Protein AF-A0A9P9KZ48-F1 (afdb_monomer)

Structure (mmCIF, N/CA/C/O backbone):
data_AF-A0A9P9KZ48-F1
#
_entry.id   AF-A0A9P9KZ48-F1
#
loop_
_atom_site.group_PDB
_atom_site.id
_atom_site.type_symbol
_atom_site.label_atom_id
_atom_site.label_alt_id
_atom_site.label_comp_id
_atom_site.label_asym_id
_atom_site.label_entity_id
_atom_site.label_seq_id
_atom_site.pdbx_PDB_ins_code
_atom_site.Cartn_x
_atom_site.Cartn_y
_atom_site.Cartn_z
_atom_site.occupancy
_atom_site.B_iso_or_equiv
_atom_site.auth_seq_id
_atom_site.auth_comp_id
_atom_site.auth_asym_id
_atom_site.auth_atom_id
_atom_site.pdbx_PDB_model_num
ATOM 1 N N . MET A 1 1 ? -13.460 24.453 19.038 1.00 33.91 1 MET A N 1
ATOM 2 C CA . MET A 1 1 ? -14.818 24.324 18.473 1.00 33.91 1 MET A CA 1
ATOM 3 C C . MET A 1 1 ? -14.622 23.674 17.122 1.00 33.91 1 MET A C 1
ATOM 5 O O . MET A 1 1 ? -14.050 24.308 16.250 1.00 33.91 1 MET A O 1
ATOM 9 N N . SER A 1 2 ? -14.883 22.373 17.033 1.00 34.62 2 SER A N 1
ATOM 10 C CA . SER A 1 2 ? -14.594 21.576 15.839 1.00 34.62 2 SER A CA 1
ATOM 11 C C . SER A 1 2 ? -15.875 21.445 15.033 1.00 34.62 2 SER A C 1
ATOM 13 O O . SER A 1 2 ? -16.832 20.841 15.518 1.00 34.62 2 SER A O 1
ATOM 15 N N . ASP A 1 3 ? -15.883 22.027 13.837 1.00 32.75 3 ASP A N 1
ATOM 16 C CA . ASP A 1 3 ? -16.964 21.865 12.874 1.00 32.75 3 ASP A CA 1
ATOM 17 C C . ASP A 1 3 ? -17.034 20.400 12.437 1.00 32.75 3 ASP A C 1
ATOM 19 O O . ASP A 1 3 ? -16.144 19.869 11.772 1.00 32.75 3 ASP A O 1
ATOM 23 N N . GLN A 1 4 ? -18.103 19.732 12.866 1.00 32.06 4 GLN A N 1
ATOM 24 C CA . GLN A 1 4 ? -18.510 18.442 12.337 1.00 32.06 4 GLN A CA 1
ATOM 25 C C . GLN A 1 4 ? -19.060 18.671 10.932 1.00 32.06 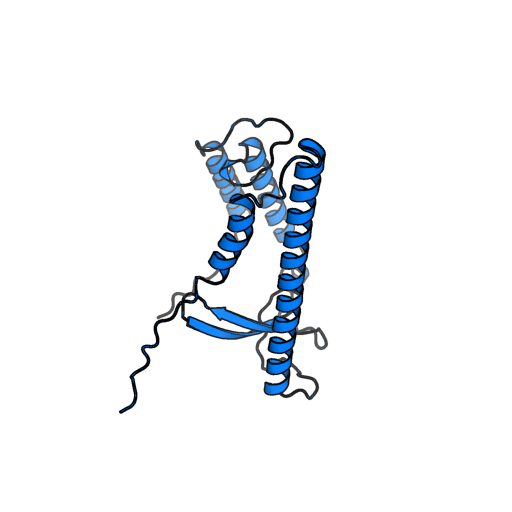4 GLN A C 1
ATOM 27 O O . GLN A 1 4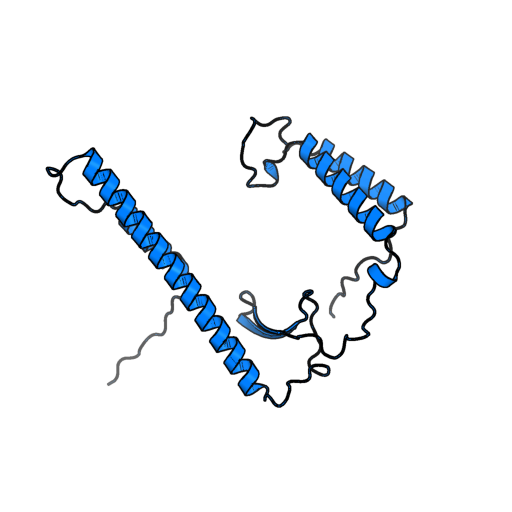 ? -20.162 19.192 10.766 1.00 32.06 4 GLN A O 1
ATOM 32 N N . THR A 1 5 ? -18.321 18.255 9.910 1.00 31.69 5 THR A N 1
ATOM 33 C CA . THR A 1 5 ? -18.901 18.027 8.588 1.00 31.69 5 THR A CA 1
ATOM 34 C C . THR A 1 5 ? -19.761 16.767 8.661 1.00 31.69 5 THR A C 1
ATOM 36 O O . THR A 1 5 ? -19.301 15.639 8.490 1.00 31.69 5 THR A O 1
ATOM 39 N N . SER A 1 6 ? -21.036 16.957 8.996 1.00 33.81 6 SER A N 1
ATOM 40 C CA . SER A 1 6 ? -22.055 15.926 8.864 1.00 33.81 6 SER A CA 1
ATOM 41 C C . SER A 1 6 ? -22.239 15.589 7.381 1.00 33.81 6 SER A C 1
ATOM 43 O O . SER A 1 6 ? -22.442 16.464 6.539 1.00 33.81 6 SER A O 1
ATOM 45 N N . PHE A 1 7 ? -22.148 14.304 7.037 1.00 31.56 7 PHE A N 1
ATOM 46 C CA . PHE A 1 7 ? -22.578 13.825 5.724 1.00 31.56 7 PHE A CA 1
ATOM 47 C C . PHE A 1 7 ? -24.095 14.054 5.590 1.00 31.56 7 PHE A C 1
ATOM 49 O O . PHE A 1 7 ? -24.827 13.766 6.542 1.00 31.56 7 PHE A O 1
ATOM 56 N N . PRO A 1 8 ? -24.595 14.568 4.450 1.00 40.91 8 PRO A N 1
ATOM 57 C CA . PRO A 1 8 ? -26.002 14.912 4.320 1.00 40.91 8 PRO A CA 1
ATOM 58 C C . PRO A 1 8 ? -26.866 13.650 4.365 1.00 40.91 8 PRO A C 1
ATOM 60 O O . PRO A 1 8 ? -26.675 12.704 3.598 1.00 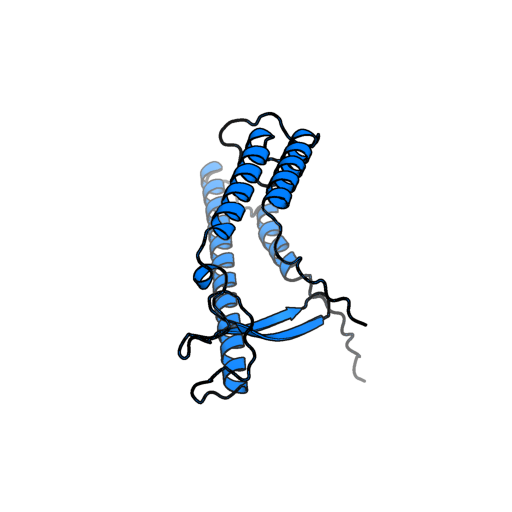40.91 8 PRO A O 1
ATOM 63 N N . ALA A 1 9 ? -27.823 13.651 5.291 1.00 46.09 9 ALA A N 1
ATOM 64 C CA . ALA A 1 9 ? -28.832 12.617 5.425 1.00 46.09 9 ALA A CA 1
ATOM 65 C C . ALA A 1 9 ? -29.654 12.493 4.128 1.00 46.09 9 ALA A C 1
ATOM 67 O O . ALA A 1 9 ? -30.170 13.485 3.622 1.00 46.09 9 ALA A O 1
ATOM 68 N N . GLY A 1 10 ? -29.749 11.260 3.618 1.00 53.41 10 GLY A N 1
ATOM 69 C CA . GLY A 1 10 ? -30.697 10.768 2.611 1.00 53.41 10 GLY A CA 1
ATOM 70 C C . GLY A 1 10 ? -31.177 11.752 1.537 1.00 53.41 10 GLY A C 1
ATOM 71 O O . GLY A 1 10 ? -32.265 12.303 1.662 1.00 53.41 10 GLY A O 1
ATOM 72 N N . MET A 1 11 ? -30.441 11.881 0.425 1.00 57.16 11 MET A N 1
ATOM 73 C CA . MET A 1 11 ? -30.966 12.528 -0.789 1.00 57.16 11 MET A CA 1
ATOM 74 C C . MET A 1 11 ? -32.248 11.834 -1.275 1.00 57.16 11 MET A C 1
ATOM 76 O O . MET A 1 11 ? -32.296 10.608 -1.445 1.00 57.16 11 MET A O 1
ATOM 80 N N . SER A 1 12 ? -33.298 12.618 -1.535 1.00 63.38 12 SER A N 1
ATOM 81 C CA . SER A 1 12 ? -34.549 12.103 -2.092 1.00 63.38 12 SER A CA 1
ATOM 82 C C . SER A 1 12 ? -34.375 11.692 -3.566 1.00 63.38 12 SER A C 1
ATOM 84 O O . SER A 1 12 ? -33.389 12.028 -4.218 1.00 63.38 12 SER A O 1
ATOM 86 N N . ALA A 1 13 ? -35.328 10.938 -4.134 1.00 58.38 13 ALA A N 1
ATOM 87 C CA . ALA A 1 13 ? -35.257 10.537 -5.552 1.00 58.38 13 ALA A CA 1
ATOM 88 C C . ALA A 1 13 ? -35.255 11.749 -6.503 1.00 58.38 13 ALA A C 1
ATOM 90 O O . ALA A 1 13 ? -34.585 11.729 -7.533 1.00 58.38 13 ALA A O 1
ATOM 91 N N . ALA A 1 14 ? -35.970 12.811 -6.121 1.00 64.31 14 ALA A N 1
ATOM 92 C CA . ALA A 1 14 ? -35.994 14.070 -6.851 1.00 64.31 14 ALA A CA 1
ATOM 93 C C . ALA A 1 14 ? -34.635 14.787 -6.791 1.00 64.31 14 ALA A C 1
ATOM 95 O O . ALA A 1 14 ? -34.228 15.400 -7.775 1.00 64.31 14 ALA A O 1
ATOM 96 N N . ASP A 1 15 ? -33.907 14.662 -5.678 1.00 70.12 15 ASP A N 1
ATOM 97 C CA . ASP A 1 15 ? -32.577 15.260 -5.526 1.00 70.12 15 ASP A CA 1
ATOM 98 C C . ASP A 1 15 ? -31.526 14.514 -6.352 1.00 70.12 15 ASP A C 1
ATOM 100 O O . ASP A 1 15 ? -30.689 15.153 -6.981 1.00 70.12 15 ASP A O 1
ATOM 104 N N . CYS A 1 16 ? -31.616 13.181 -6.454 1.00 62.03 16 CYS A N 1
ATOM 105 C CA . CYS A 1 16 ? -30.764 12.404 -7.362 1.00 62.03 16 CYS A CA 1
ATOM 106 C C . CYS A 1 16 ? -30.997 12.770 -8.835 1.00 62.03 16 CYS A C 1
ATOM 108 O O . CYS A 1 16 ? -30.034 12.883 -9.587 1.00 62.03 16 CYS A O 1
ATOM 110 N N . GLY A 1 17 ? -32.253 12.985 -9.244 1.00 69.38 17 GLY A N 1
ATOM 111 C CA . GLY A 1 17 ? -32.577 13.421 -10.607 1.00 69.38 17 GLY A CA 1
ATOM 112 C C . GLY A 1 17 ? -32.020 14.812 -10.926 1.00 69.38 17 GLY A C 1
ATOM 113 O O . GLY A 1 17 ? -31.402 15.005 -11.970 1.00 69.38 17 GLY A O 1
ATOM 114 N N . LYS A 1 18 ? -32.158 15.762 -9.993 1.00 77.38 18 LYS A N 1
ATOM 115 C CA . LYS A 1 18 ? -31.582 17.112 -10.122 1.00 77.38 18 LYS A CA 1
ATOM 116 C C . LYS A 1 18 ? -30.054 17.088 -10.149 1.00 77.38 18 LYS A C 1
ATOM 118 O O . LYS A 1 18 ? -29.448 17.803 -10.937 1.00 77.38 18 LYS A O 1
ATOM 123 N N . LEU A 1 19 ? -29.435 16.253 -9.315 1.00 73.88 19 LEU A N 1
ATOM 124 C CA . LEU A 1 19 ? -27.984 16.093 -9.264 1.00 73.88 19 LEU A CA 1
ATOM 125 C C . LEU A 1 19 ? -27.456 15.450 -10.550 1.00 73.88 19 LEU A C 1
ATOM 127 O O . LEU A 1 19 ? -26.455 15.913 -11.082 1.00 73.88 19 LEU A O 1
ATOM 131 N N . HIS A 1 20 ? -28.152 14.450 -11.096 1.00 71.44 20 HIS A N 1
ATOM 132 C CA . HIS A 1 20 ?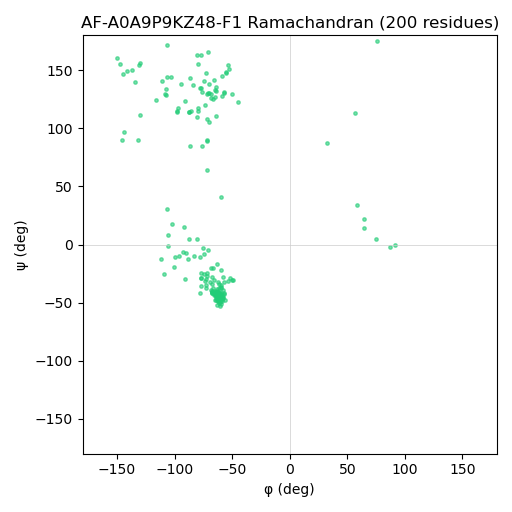 -27.829 13.880 -12.403 1.00 71.44 20 HIS A CA 1
ATOM 133 C C . HIS A 1 20 ? -27.891 14.943 -13.507 1.00 71.44 20 HIS A C 1
ATOM 135 O O . HIS A 1 20 ? -26.932 15.100 -14.258 1.00 71.44 20 HIS A O 1
ATOM 141 N N . GLN A 1 21 ? -28.969 15.730 -13.557 1.00 78.12 21 GLN A N 1
ATOM 142 C CA . GLN A 1 21 ? -29.121 16.798 -14.545 1.00 78.12 21 GLN A CA 1
ATOM 143 C C . GLN A 1 21 ? -28.007 17.850 -14.426 1.00 78.12 21 GLN A C 1
ATOM 145 O O . GLN A 1 21 ? -27.415 18.224 -15.435 1.00 78.12 21 GLN A O 1
ATOM 150 N N . LEU A 1 22 ? -27.647 18.242 -13.199 1.00 80.25 22 LEU A N 1
ATOM 151 C CA . LEU A 1 22 ? -26.550 19.173 -12.929 1.00 80.25 22 LEU A CA 1
ATOM 152 C C . LEU A 1 22 ? -25.181 18.598 -13.330 1.00 80.25 22 LEU A C 1
ATOM 154 O O . LEU A 1 22 ? -24.346 19.315 -13.879 1.00 80.25 22 LEU A O 1
ATOM 158 N N . LEU A 1 23 ? -24.932 17.309 -13.075 1.00 75.38 23 LEU A N 1
ATOM 159 C CA . LEU A 1 23 ? -23.684 16.638 -13.452 1.00 75.38 23 LEU A CA 1
ATOM 160 C C . LEU A 1 23 ? -23.541 16.507 -14.971 1.00 75.38 23 LEU A C 1
ATOM 162 O O . LEU A 1 23 ? -22.456 16.749 -15.502 1.00 75.38 23 LEU A O 1
ATOM 166 N N . VAL A 1 24 ? -24.624 16.158 -15.669 1.00 75.56 24 VAL A N 1
ATOM 167 C CA . VAL A 1 24 ? -24.656 16.093 -17.137 1.00 75.56 24 VAL A CA 1
ATOM 168 C C . VAL A 1 24 ? -24.444 17.483 -17.728 1.00 75.56 24 VAL A C 1
ATOM 170 O O . VAL A 1 24 ? -23.595 17.647 -18.598 1.00 75.56 24 VAL A O 1
ATOM 173 N N . GLU A 1 25 ? -25.130 18.503 -17.216 1.00 80.12 25 GLU A N 1
ATOM 174 C CA . GLU A 1 25 ? -24.949 19.891 -17.647 1.00 80.12 25 GLU A CA 1
ATOM 175 C C . GLU A 1 25 ? -23.513 20.381 -17.404 1.00 80.12 25 GLU A C 1
ATOM 177 O O . GLU A 1 25 ? -22.899 20.978 -18.286 1.00 80.12 25 GLU A O 1
ATOM 182 N N . THR A 1 26 ? -22.917 20.037 -16.260 1.00 79.44 26 THR A N 1
ATOM 183 C CA . THR A 1 26 ? -21.510 20.352 -15.964 1.00 79.44 26 THR A CA 1
ATOM 184 C C . THR A 1 26 ? -20.560 19.658 -16.945 1.00 79.44 26 THR A C 1
ATOM 186 O O . THR A 1 26 ? -19.613 20.276 -17.424 1.00 79.44 26 THR A O 1
ATOM 189 N N . ALA A 1 27 ? -20.816 18.395 -17.300 1.00 71.12 27 ALA A N 1
ATOM 190 C CA . ALA A 1 27 ? -20.007 17.663 -18.275 1.00 71.12 27 ALA A CA 1
ATOM 191 C C . ALA A 1 27 ? -20.170 18.200 -19.712 1.00 71.12 27 ALA A C 1
ATOM 193 O O . ALA A 1 27 ? -19.213 18.181 -20.489 1.00 71.12 27 ALA A O 1
ATOM 194 N N . MET A 1 28 ? -21.355 18.702 -20.072 1.00 76.44 28 MET A N 1
ATOM 195 C CA . MET A 1 28 ? -21.623 19.316 -21.380 1.00 76.44 28 MET A CA 1
ATOM 196 C C . MET A 1 28 ? -21.071 20.740 -21.494 1.00 76.44 28 MET A C 1
ATOM 198 O O . MET A 1 28 ? -20.674 21.149 -22.581 1.00 76.44 28 MET A O 1
ATOM 202 N N . ASN A 1 29 ? -20.971 21.465 -20.382 1.00 78.94 29 ASN A N 1
ATOM 203 C CA . ASN A 1 29 ? -20.440 22.829 -20.348 1.00 78.94 29 ASN A CA 1
ATOM 204 C C . ASN A 1 29 ? -18.930 22.893 -20.061 1.00 78.94 29 ASN A C 1
ATOM 206 O O . ASN A 1 29 ? -18.335 23.967 -20.137 1.00 78.94 29 ASN A O 1
ATOM 210 N N . ASP A 1 30 ? -18.287 21.763 -19.756 1.00 75.50 30 ASP A N 1
ATOM 211 C CA . ASP A 1 30 ? -16.839 21.701 -19.571 1.00 75.50 30 ASP A CA 1
ATOM 212 C C . ASP A 1 30 ? -16.130 21.903 -20.924 1.00 75.50 30 ASP A C 1
ATOM 214 O O . ASP A 1 30 ? -16.136 21.041 -21.813 1.00 75.50 30 ASP A O 1
ATOM 218 N N . SER A 1 31 ? -15.551 23.093 -21.094 1.00 71.00 31 SER A N 1
ATOM 219 C CA . SER A 1 31 ? -14.827 23.514 -22.296 1.00 71.00 31 SER A CA 1
ATOM 220 C C . SER A 1 31 ? -13.418 22.924 -22.384 1.00 71.00 31 SER A C 1
ATOM 222 O O . SER A 1 31 ? -12.774 23.048 -23.423 1.00 71.00 31 SER A O 1
ATOM 224 N N . ALA A 1 32 ? -12.915 22.299 -21.313 1.00 71.81 32 ALA A N 1
ATOM 225 C CA . ALA A 1 32 ? -11.588 21.683 -21.277 1.00 71.81 32 ALA A CA 1
ATOM 226 C C . ALA A 1 32 ? -11.590 20.220 -21.765 1.00 71.81 32 ALA A C 1
ATOM 228 O O . ALA A 1 32 ? -10.562 19.542 -21.701 1.00 71.81 32 ALA A O 1
ATOM 229 N N . VAL A 1 33 ? -12.735 19.718 -22.238 1.00 74.12 33 VAL A N 1
ATOM 230 C CA . VAL A 1 33 ? -12.933 18.319 -22.633 1.00 74.12 33 VAL A CA 1
ATOM 231 C C . VAL A 1 33 ? -12.707 18.132 -24.124 1.00 74.12 33 VAL A C 1
ATOM 233 O O . VAL A 1 33 ? -13.156 18.924 -24.947 1.00 74.12 33 VAL A O 1
ATOM 236 N N . LYS A 1 34 ? -12.023 17.047 -24.483 1.00 80.12 34 LYS A N 1
ATOM 237 C CA . LYS A 1 34 ? -11.786 16.678 -25.880 1.00 80.12 34 LYS A CA 1
ATOM 238 C C . LYS A 1 34 ? -13.055 16.043 -26.468 1.00 80.12 34 LYS A C 1
ATOM 240 O O . LYS A 1 34 ? -13.650 15.164 -25.850 1.00 80.12 34 LYS A O 1
ATOM 245 N N . GLU A 1 35 ? -13.457 16.443 -27.672 1.00 79.25 35 GLU A N 1
ATOM 246 C CA . GLU A 1 35 ? -14.622 15.844 -28.358 1.00 79.25 35 GLU A CA 1
ATOM 247 C C . GLU A 1 35 ? -14.333 14.429 -28.876 1.00 79.25 35 GLU A C 1
ATOM 249 O O . GLU A 1 35 ? -15.212 13.576 -28.937 1.00 79.25 35 GLU A O 1
ATOM 254 N N . SER A 1 36 ? -13.079 14.149 -29.225 1.00 80.44 36 SER A N 1
ATOM 255 C CA . SER A 1 36 ? -12.652 12.832 -29.685 1.00 80.44 36 SER A CA 1
ATOM 256 C C . SER A 1 36 ? -11.193 12.577 -29.328 1.00 80.44 36 SER A C 1
ATOM 258 O O . SER A 1 36 ? -10.424 13.503 -29.050 1.00 80.44 36 SER A O 1
ATOM 260 N N . ARG A 1 37 ? -10.815 11.298 -29.318 1.00 80.69 37 ARG A N 1
ATOM 261 C CA . ARG A 1 37 ? -9.433 10.850 -29.143 1.00 80.69 37 ARG A CA 1
ATOM 262 C C . ARG A 1 37 ? -9.114 9.724 -30.128 1.00 80.69 37 ARG A C 1
ATOM 264 O O . ARG A 1 37 ? -10.022 8.965 -30.469 1.00 80.69 37 ARG A O 1
ATOM 271 N N . PRO A 1 38 ? -7.852 9.588 -30.572 1.00 79.88 38 PRO A N 1
ATOM 272 C CA . PRO A 1 38 ? -7.437 8.448 -31.376 1.00 79.88 38 PRO A CA 1
ATOM 273 C C . PRO A 1 38 ? -7.665 7.126 -30.623 1.00 79.88 38 PRO A C 1
ATOM 275 O O . PRO A 1 38 ? -7.484 7.096 -29.394 1.00 79.88 38 PRO A O 1
ATOM 278 N N . PRO A 1 39 ? -8.024 6.040 -31.331 1.00 77.12 39 PRO A N 1
ATOM 279 C CA . PRO A 1 39 ? -8.127 4.715 -30.726 1.00 77.12 39 PRO A CA 1
ATOM 280 C C . PRO A 1 39 ? -6.808 4.329 -30.030 1.00 77.12 39 PRO A C 1
ATOM 282 O O . PRO A 1 39 ? -5.734 4.772 -30.433 1.00 77.12 39 PRO A O 1
ATOM 285 N N . ASP A 1 40 ? -6.906 3.560 -28.942 1.00 77.31 40 ASP A N 1
ATOM 286 C CA . ASP A 1 40 ? -5.782 3.045 -28.134 1.00 77.31 40 ASP A CA 1
ATOM 287 C C . ASP A 1 40 ? -4.916 4.078 -27.390 1.00 77.31 40 ASP A C 1
ATOM 289 O O . ASP A 1 40 ? -3.854 3.757 -26.851 1.00 77.31 40 ASP A O 1
ATOM 293 N N . THR A 1 41 ? -5.381 5.322 -27.269 1.00 78.69 41 THR A N 1
ATOM 294 C CA . THR A 1 41 ? -4.692 6.316 -26.432 1.00 78.69 41 THR A CA 1
ATOM 295 C C . THR A 1 41 ? -4.881 5.990 -24.945 1.00 78.69 41 THR A C 1
ATOM 297 O O . THR A 1 41 ? -6.003 5.805 -24.475 1.00 78.69 41 THR A O 1
ATOM 300 N N . ILE A 1 42 ? -3.801 5.952 -24.166 1.00 77.06 42 ILE A N 1
ATOM 301 C CA . ILE A 1 42 ? -3.873 5.687 -22.721 1.00 77.06 42 ILE A CA 1
ATOM 302 C C . ILE A 1 42 ? -4.362 6.946 -21.981 1.00 77.06 42 ILE A C 1
ATOM 304 O O . ILE A 1 42 ? -3.838 8.038 -22.195 1.00 77.06 42 ILE A O 1
ATOM 308 N N . ILE A 1 43 ? -5.357 6.792 -21.099 1.00 81.25 43 ILE A N 1
ATOM 309 C CA . ILE A 1 43 ? -5.895 7.873 -20.256 1.00 81.25 43 ILE A CA 1
ATOM 310 C C . ILE A 1 43 ? -5.061 7.946 -18.975 1.00 81.25 43 ILE A C 1
ATOM 312 O O . ILE A 1 43 ? -5.102 7.026 -18.161 1.00 81.25 43 ILE A O 1
ATOM 316 N N . PHE A 1 44 ? -4.323 9.040 -18.780 1.00 75.06 44 PHE A N 1
ATOM 317 C CA . PHE A 1 44 ? -3.516 9.247 -17.570 1.00 75.06 44 PHE A CA 1
ATOM 318 C C . PHE A 1 44 ? -4.070 10.339 -16.657 1.00 75.06 44 PHE A C 1
ATOM 320 O O . PHE A 1 44 ? -3.792 10.327 -15.458 1.00 75.06 44 PHE A O 1
ATOM 327 N N . LYS A 1 45 ? -4.827 11.299 -17.204 1.00 78.69 45 LYS A N 1
ATOM 328 C CA . LYS A 1 45 ? -5.366 12.435 -16.449 1.00 78.69 45 LYS A CA 1
ATOM 329 C C . LYS A 1 45 ? -6.862 12.623 -16.719 1.00 78.69 45 LYS A C 1
ATOM 331 O O . LYS A 1 45 ? -7.330 12.297 -17.806 1.00 78.69 45 LYS A O 1
ATOM 336 N N . PRO A 1 46 ? -7.619 13.233 -15.789 1.00 68.88 46 PRO A N 1
ATOM 337 C CA . PRO A 1 46 ? -9.046 13.513 -15.989 1.00 68.88 46 PRO A CA 1
ATOM 338 C C . PRO A 1 46 ? -9.355 14.385 -17.218 1.00 68.88 46 PRO A C 1
ATOM 340 O O . PRO A 1 46 ? -10.427 14.269 -17.804 1.00 68.88 46 PRO A O 1
ATOM 343 N N . ALA A 1 47 ? -8.413 15.242 -17.627 1.00 74.00 47 ALA A N 1
ATOM 344 C CA . ALA A 1 47 ? -8.514 16.073 -18.831 1.00 74.00 47 ALA A CA 1
ATOM 345 C C . ALA A 1 47 ? -8.323 15.288 -20.149 1.00 74.00 47 ALA A C 1
ATOM 347 O O . ALA A 1 47 ? -8.520 15.837 -21.230 1.00 74.00 47 ALA A O 1
ATOM 348 N N . ASP A 1 48 ? -7.928 14.013 -20.075 1.00 78.88 48 ASP A N 1
ATOM 349 C CA . ASP A 1 48 ? -7.787 13.136 -21.243 1.00 78.88 48 ASP A CA 1
ATOM 350 C C . ASP A 1 48 ? -9.076 12.376 -21.579 1.00 78.88 48 ASP A C 1
ATOM 352 O O . ASP A 1 48 ? -9.137 11.728 -22.624 1.00 78.88 48 ASP A O 1
ATOM 356 N N . LEU A 1 49 ? -10.097 12.468 -20.721 1.00 81.56 49 LEU A N 1
ATOM 357 C CA . LEU A 1 49 ? -11.421 11.917 -20.987 1.00 81.56 49 LEU A CA 1
ATOM 358 C C . LEU A 1 49 ? -12.119 12.726 -22.076 1.00 81.56 49 LEU A C 1
ATOM 360 O O . LEU A 1 49 ? -12.093 13.959 -22.065 1.00 81.56 49 LEU A O 1
ATOM 364 N N . THR A 1 50 ? -12.781 12.024 -22.988 1.00 87.12 50 THR A N 1
ATOM 365 C CA . THR A 1 50 ? -13.678 12.650 -23.957 1.00 87.12 50 THR A CA 1
ATOM 366 C C . THR A 1 50 ? -15.013 13.023 -23.323 1.00 87.12 50 THR A C 1
ATOM 368 O O . THR A 1 50 ? -15.382 12.515 -22.259 1.00 87.12 50 THR A O 1
ATOM 371 N N . ARG A 1 51 ? -15.774 13.897 -23.989 1.00 82.44 51 ARG A N 1
ATOM 372 C CA . ARG A 1 51 ? -17.099 14.316 -23.507 1.00 82.44 51 ARG A CA 1
ATOM 373 C C . ARG A 1 51 ? -18.044 13.128 -23.369 1.00 82.44 51 ARG A C 1
ATOM 375 O O . ARG A 1 51 ? -18.663 12.969 -22.321 1.00 82.44 51 ARG A O 1
ATOM 382 N N . ALA A 1 52 ? -18.071 12.251 -24.370 1.00 81.88 52 ALA A N 1
ATOM 383 C CA . ALA A 1 52 ? -18.864 11.026 -24.340 1.00 81.88 52 ALA A CA 1
ATOM 384 C C . ALA A 1 52 ? -18.490 10.114 -23.156 1.00 81.88 52 ALA A C 1
ATOM 386 O O . ALA A 1 52 ? -19.364 9.605 -22.461 1.00 81.88 52 ALA A O 1
ATOM 387 N N . GLU A 1 53 ? -17.196 9.958 -22.863 1.00 84.56 53 GLU A N 1
ATOM 388 C CA . GLU A 1 53 ? -16.738 9.146 -21.728 1.00 84.56 53 GLU A CA 1
ATOM 389 C C . GLU A 1 53 ? -17.113 9.763 -20.379 1.00 84.56 53 GLU A C 1
ATOM 391 O O . GLU A 1 53 ? -17.524 9.039 -19.474 1.00 84.56 53 GLU A O 1
ATOM 396 N N . LYS A 1 54 ? -17.020 11.092 -20.234 1.00 82.56 54 LYS A N 1
ATOM 397 C CA . LYS A 1 54 ? -17.480 11.773 -19.016 1.00 82.56 54 LYS A CA 1
ATOM 398 C C . LYS A 1 54 ? -18.975 11.559 -18.793 1.00 82.56 54 LYS A C 1
ATOM 400 O O . LYS A 1 54 ? -19.368 11.260 -17.671 1.00 82.56 54 LYS A O 1
ATOM 405 N N . VAL A 1 55 ? -19.787 11.659 -19.843 1.00 82.38 55 VAL A N 1
ATOM 406 C CA . VAL A 1 55 ? -21.238 11.422 -19.770 1.00 82.38 55 VAL A CA 1
ATOM 407 C C . VAL A 1 55 ? -21.533 9.981 -19.357 1.00 82.38 55 VAL A C 1
ATOM 409 O O . VAL A 1 55 ? -22.248 9.771 -18.382 1.00 82.38 55 VAL A O 1
ATOM 412 N N . HIS A 1 56 ? -20.881 8.993 -19.978 1.00 83.00 56 HIS A N 1
ATOM 413 C CA . HIS A 1 56 ? -21.032 7.589 -19.582 1.00 83.00 56 HIS A CA 1
ATOM 414 C C . HIS A 1 56 ? -20.621 7.324 -18.125 1.00 83.00 56 HIS A C 1
ATOM 416 O O . HIS A 1 56 ? -21.251 6.519 -17.440 1.00 83.00 56 HIS A O 1
ATOM 422 N N . LEU A 1 57 ? -19.578 7.993 -17.623 1.00 83.44 57 LEU A N 1
ATOM 423 C CA . LEU A 1 57 ? -19.187 7.889 -16.215 1.00 83.44 57 LEU A CA 1
ATOM 424 C C . LEU A 1 57 ? -20.246 8.486 -15.279 1.00 83.44 57 LEU A C 1
ATOM 426 O O . LEU A 1 57 ? -20.490 7.925 -14.210 1.00 83.44 57 LEU A O 1
ATOM 430 N N . MET A 1 58 ? -20.898 9.583 -15.673 1.00 81.12 58 MET A N 1
ATOM 431 C CA . MET A 1 58 ? -21.997 10.170 -14.898 1.00 81.12 58 MET A CA 1
ATOM 432 C C . MET A 1 58 ? -23.236 9.268 -14.895 1.00 81.12 58 MET A C 1
ATOM 434 O O . MET A 1 58 ? -23.863 9.096 -13.844 1.00 81.12 58 MET A O 1
ATOM 438 N N . ASP A 1 59 ? -23.550 8.624 -16.019 1.00 80.88 59 ASP A N 1
ATOM 439 C CA . ASP A 1 59 ? -24.622 7.626 -16.109 1.00 80.88 59 ASP A CA 1
ATOM 440 C C . ASP A 1 59 ? -24.331 6.422 -15.208 1.00 80.88 59 ASP A C 1
ATOM 442 O O . ASP A 1 59 ? -25.191 5.984 -14.437 1.00 80.88 59 ASP A O 1
ATOM 446 N N . LEU A 1 60 ? -23.088 5.929 -15.230 1.00 84.69 60 LEU A N 1
ATOM 447 C CA . LEU A 1 60 ? -22.642 4.833 -14.373 1.00 84.69 60 LEU A CA 1
ATOM 448 C C . LEU A 1 60 ? -22.746 5.196 -12.887 1.00 84.69 60 LEU A C 1
ATOM 450 O O . LEU A 1 60 ? -23.248 4.398 -12.095 1.00 84.69 60 LEU A O 1
ATOM 454 N N . LEU A 1 61 ? -22.314 6.401 -12.505 1.00 78.31 61 LEU A N 1
ATOM 455 C CA . LEU A 1 61 ? -22.423 6.893 -11.132 1.00 78.31 61 LEU A CA 1
ATOM 456 C C . LEU A 1 61 ? -23.889 6.986 -10.689 1.00 78.31 61 LEU A C 1
ATOM 458 O O . LEU A 1 61 ? -24.232 6.579 -9.582 1.00 78.31 61 LEU A O 1
ATOM 462 N N . THR A 1 62 ? -24.765 7.468 -11.567 1.00 77.94 62 THR A N 1
ATOM 463 C CA . THR A 1 62 ? -26.206 7.583 -11.299 1.00 77.94 62 THR A CA 1
ATOM 464 C C . THR A 1 62 ? -26.848 6.206 -11.122 1.00 77.94 62 THR A C 1
ATOM 466 O O . THR A 1 62 ? -27.600 5.984 -10.170 1.00 77.94 62 THR A O 1
ATOM 469 N N . SER A 1 63 ? -26.493 5.251 -11.986 1.00 76.88 63 SER A N 1
ATOM 470 C CA . SER A 1 63 ? -26.912 3.851 -11.882 1.00 76.88 63 SER A CA 1
ATOM 471 C C . SER A 1 63 ? -26.443 3.216 -10.569 1.00 76.88 63 SER A C 1
ATOM 473 O O . SER A 1 63 ? -27.239 2.611 -9.850 1.00 76.88 63 SER A O 1
ATOM 475 N N . PHE A 1 64 ? -25.182 3.439 -10.187 1.00 75.94 64 PHE A N 1
ATOM 476 C CA . PHE A 1 64 ? -24.635 2.965 -8.918 1.00 75.94 64 PHE A CA 1
ATOM 477 C C . PHE A 1 64 ? -25.393 3.537 -7.713 1.00 75.94 64 PHE A C 1
ATOM 479 O O . PHE A 1 64 ? -25.788 2.785 -6.824 1.00 75.94 64 PHE A O 1
ATOM 486 N N . MET A 1 65 ? -25.666 4.844 -7.695 1.00 74.06 65 MET A N 1
ATOM 487 C CA . MET A 1 65 ? -26.426 5.483 -6.613 1.00 74.06 65 MET A CA 1
ATOM 488 C C . MET A 1 65 ? -27.861 4.943 -6.521 1.00 74.06 65 MET A C 1
ATOM 490 O O . MET A 1 65 ? -28.365 4.707 -5.422 1.00 74.06 65 MET A O 1
ATOM 494 N N . SER A 1 66 ? -28.504 4.678 -7.663 1.00 72.38 66 SER A N 1
ATOM 495 C CA . SER A 1 66 ? -29.825 4.038 -7.717 1.00 72.38 66 SER A CA 1
ATOM 496 C C . SER A 1 66 ? -29.793 2.598 -7.189 1.00 72.38 66 SER A C 1
ATOM 498 O O . SER A 1 66 ? -30.644 2.213 -6.389 1.00 72.38 66 SER A O 1
ATOM 500 N N . MET A 1 67 ? -28.772 1.819 -7.557 1.00 76.88 67 MET A N 1
ATOM 501 C CA . MET A 1 67 ? -28.564 0.450 -7.075 1.00 76.88 67 MET A CA 1
ATOM 502 C C . MET A 1 67 ? -28.343 0.413 -5.558 1.00 76.88 67 MET A C 1
ATOM 504 O O . MET A 1 67 ? -28.987 -0.367 -4.853 1.00 76.88 67 MET A O 1
ATOM 508 N N . VAL A 1 68 ? -27.492 1.300 -5.032 1.00 67.00 68 VAL A N 1
ATOM 509 C CA . VAL A 1 68 ? -27.302 1.468 -3.583 1.00 67.00 68 VAL A CA 1
ATOM 510 C C . VAL A 1 68 ? -28.640 1.812 -2.926 1.00 67.00 68 VAL A C 1
ATOM 512 O O . VAL A 1 68 ? -28.964 1.237 -1.893 1.00 67.00 68 VAL A O 1
ATOM 515 N N . LYS A 1 69 ? -29.482 2.635 -3.568 1.00 65.44 69 LYS A N 1
ATOM 516 C CA . LYS A 1 69 ? -30.848 2.968 -3.126 1.00 65.44 69 LYS A CA 1
ATOM 517 C C . LYS A 1 69 ? -31.906 1.869 -3.342 1.00 65.44 69 LYS A C 1
ATOM 519 O O . LYS A 1 69 ? -33.020 2.011 -2.836 1.00 65.44 69 LYS A O 1
ATOM 524 N N . GLN A 1 70 ? -31.564 0.733 -3.950 1.00 61.69 70 GLN A N 1
ATOM 525 C CA . GLN A 1 70 ? -32.437 -0.453 -4.015 1.00 61.69 70 GLN A CA 1
ATOM 526 C C . GLN A 1 70 ? -31.940 -1.659 -3.199 1.00 61.69 70 GLN A C 1
ATOM 528 O O . GLN A 1 70 ? -32.715 -2.568 -2.924 1.00 61.69 70 GLN A O 1
ATOM 533 N N . MET A 1 71 ? -30.689 -1.653 -2.727 1.00 51.12 71 MET A N 1
ATOM 534 C CA . MET A 1 71 ? -30.182 -2.672 -1.796 1.00 51.12 71 MET A CA 1
ATOM 535 C C . MET A 1 71 ? -31.019 -2.760 -0.496 1.00 51.12 71 MET A C 1
ATOM 537 O O . MET A 1 71 ? -31.251 -1.722 0.116 1.00 51.12 71 MET A O 1
ATOM 541 N N . PRO A 1 72 ? -31.464 -3.933 -0.019 1.00 57.91 72 PRO A N 1
ATOM 542 C CA . PRO A 1 72 ? -32.148 -4.041 1.279 1.00 57.91 72 PRO A CA 1
ATOM 543 C C . PRO A 1 72 ? -31.310 -3.404 2.405 1.00 57.91 72 PRO A C 1
ATOM 545 O O . PRO A 1 72 ? -30.084 -3.345 2.291 1.00 57.91 72 PRO A O 1
ATOM 548 N N . ASP A 1 73 ? -31.950 -2.889 3.461 1.00 48.62 73 ASP A N 1
ATOM 549 C CA . ASP A 1 73 ? -31.267 -2.143 4.536 1.00 48.62 73 ASP A CA 1
ATOM 550 C C . ASP A 1 73 ? -30.099 -2.930 5.154 1.00 48.62 73 ASP A C 1
ATOM 552 O O . ASP A 1 73 ? -29.061 -2.343 5.445 1.00 48.62 73 ASP A O 1
ATOM 556 N N . ASP A 1 74 ? -30.192 -4.261 5.195 1.00 46.06 74 ASP A N 1
ATOM 557 C CA . ASP A 1 74 ? -29.134 -5.187 5.637 1.00 46.06 74 ASP A CA 1
ATOM 558 C C . ASP A 1 74 ? -27.833 -5.097 4.811 1.00 46.06 74 ASP A C 1
ATOM 560 O O . ASP A 1 74 ? -26.755 -5.498 5.253 1.00 46.06 74 ASP A O 1
ATOM 564 N N . ALA A 1 75 ? -27.925 -4.587 3.582 1.00 48.88 75 ALA A N 1
ATOM 565 C CA . ALA A 1 75 ? -26.803 -4.392 2.675 1.00 48.88 75 ALA A CA 1
ATOM 566 C C . ALA A 1 75 ? -26.303 -2.933 2.638 1.00 48.88 75 ALA A C 1
ATOM 568 O O . ALA A 1 75 ? -25.160 -2.695 2.238 1.00 48.88 75 ALA A O 1
ATOM 569 N N . ARG A 1 76 ? -27.120 -1.962 3.082 1.00 49.81 76 ARG A N 1
ATOM 570 C CA . ARG A 1 76 ? -26.738 -0.541 3.243 1.00 49.81 76 ARG A CA 1
ATOM 571 C C . ARG A 1 76 ? -26.197 -0.212 4.624 1.00 49.81 76 ARG A C 1
ATOM 573 O O . ARG A 1 76 ? -25.354 0.670 4.763 1.00 49.81 76 ARG A O 1
ATOM 580 N N . MET A 1 77 ? -26.656 -0.934 5.628 1.00 45.66 77 MET A N 1
ATOM 581 C CA . MET A 1 77 ? -26.169 -0.897 6.985 1.00 45.66 77 MET A CA 1
ATOM 582 C C . MET A 1 77 ? -25.926 -2.334 7.398 1.00 45.66 77 MET A C 1
ATOM 584 O O . MET A 1 77 ? -26.861 -3.092 7.603 1.00 45.66 77 MET A O 1
ATOM 588 N N . LEU A 1 78 ? -24.663 -2.704 7.585 1.00 43.00 78 LEU A N 1
ATOM 589 C CA . LEU A 1 78 ? -24.402 -3.612 8.687 1.00 43.00 78 LEU A CA 1
ATOM 590 C C . LEU A 1 78 ? -24.371 -2.706 9.917 1.00 43.00 78 LEU A C 1
ATOM 592 O O . LEU A 1 78 ? -23.449 -1.890 10.033 1.00 43.00 78 LEU A O 1
ATOM 596 N N . PRO A 1 79 ? -25.369 -2.783 10.816 1.00 43.53 79 PRO A N 1
ATOM 597 C CA . PRO A 1 79 ? -25.231 -2.196 12.131 1.00 43.53 79 PRO A CA 1
ATOM 598 C C . PRO A 1 79 ? -23.946 -2.741 12.752 1.00 43.53 79 PRO A C 1
ATOM 600 O O . PRO A 1 79 ? -23.503 -3.846 12.437 1.00 43.53 79 PRO A O 1
ATOM 603 N N . SER A 1 80 ? -23.378 -1.979 13.677 1.00 49.44 80 SER A N 1
ATOM 604 C CA . SER A 1 80 ? -22.272 -2.353 14.560 1.00 49.44 80 SER A CA 1
ATOM 605 C C . SER A 1 80 ? -22.584 -3.574 15.466 1.00 49.44 80 SER A C 1
ATOM 607 O O . SER A 1 80 ? -22.204 -3.608 16.634 1.00 49.44 80 SER A O 1
ATOM 609 N N . ALA A 1 81 ? -23.252 -4.612 14.968 1.00 47.44 81 ALA A N 1
ATOM 610 C CA . ALA A 1 81 ? -23.134 -5.964 15.476 1.00 47.44 81 ALA A CA 1
ATOM 611 C C . ALA A 1 81 ? -21.801 -6.512 14.957 1.00 47.44 81 ALA A C 1
ATOM 613 O O . ALA A 1 81 ? -21.701 -7.121 13.893 1.00 47.44 81 ALA A O 1
ATOM 614 N N . ARG A 1 82 ? -20.741 -6.195 15.705 1.00 53.69 82 ARG A N 1
ATOM 615 C CA . ARG A 1 82 ? -19.401 -6.735 15.494 1.00 53.69 82 ARG A CA 1
ATOM 616 C C . ARG A 1 82 ? -19.496 -8.229 15.273 1.00 53.69 82 ARG A C 1
ATOM 618 O O . ARG A 1 82 ? -19.997 -8.956 16.128 1.00 53.69 82 ARG A O 1
ATOM 625 N N . VAL A 1 83 ? -18.981 -8.676 14.142 1.00 59.81 83 VAL A N 1
ATOM 626 C CA . VAL A 1 83 ? -18.866 -10.094 13.857 1.00 59.81 83 VAL A CA 1
ATOM 627 C C . VAL A 1 83 ? -17.746 -10.625 14.753 1.00 59.81 83 VAL A C 1
ATOM 629 O O . VAL A 1 83 ? -16.564 -10.557 14.413 1.00 59.81 83 VAL A O 1
ATOM 632 N N . ALA A 1 84 ? -18.112 -11.056 15.961 1.00 60.84 84 ALA A N 1
ATOM 633 C CA . ALA A 1 84 ? -17.195 -11.688 16.895 1.00 60.84 84 ALA A CA 1
ATOM 634 C C . ALA A 1 84 ? -16.439 -12.813 16.168 1.00 60.84 84 ALA A C 1
ATOM 636 O O . ALA A 1 84 ? -17.045 -13.633 15.480 1.00 60.84 84 ALA A O 1
ATOM 637 N N . GLY A 1 85 ? -15.109 -12.813 16.276 1.00 69.25 85 GLY A N 1
ATOM 638 C CA . GLY A 1 85 ? -14.249 -13.787 15.599 1.00 69.25 85 GLY A CA 1
ATOM 639 C C . GLY A 1 85 ? -13.743 -13.386 14.208 1.00 69.25 85 GLY A C 1
ATOM 640 O O . GLY A 1 85 ? -12.977 -14.151 13.626 1.00 69.25 85 GLY A O 1
ATOM 641 N N . GLN A 1 86 ? -14.098 -12.212 13.670 1.00 78.12 86 GLN A N 1
ATOM 642 C CA . GLN A 1 86 ? -13.452 -11.718 12.445 1.00 78.12 86 GLN A CA 1
ATOM 643 C C . GLN A 1 86 ? -12.018 -11.233 12.701 1.00 78.12 86 GLN A C 1
ATOM 645 O O . GLN A 1 86 ? -11.722 -10.715 13.783 1.00 78.12 86 GLN A O 1
ATOM 650 N N . PRO A 1 87 ? -11.117 -11.379 11.711 1.00 78.31 87 PRO A N 1
ATOM 651 C CA . PRO A 1 87 ? -9.751 -10.904 11.828 1.00 78.31 87 PRO A CA 1
ATOM 652 C C . PRO A 1 87 ? -9.717 -9.376 11.856 1.00 78.31 87 PRO A C 1
ATOM 654 O O . PRO A 1 87 ? -10.259 -8.706 10.980 1.00 78.31 87 PRO A O 1
ATOM 657 N N . VAL A 1 88 ? -9.020 -8.840 12.852 1.00 84.06 88 VAL A N 1
ATOM 658 C CA . VAL A 1 88 ? -8.763 -7.409 13.003 1.00 84.06 88 VAL A CA 1
ATOM 659 C C . VAL A 1 88 ? -7.280 -7.149 12.757 1.00 84.06 88 VAL A C 1
ATOM 661 O O . VAL A 1 88 ? -6.424 -7.930 13.175 1.00 84.06 88 VAL A O 1
ATOM 664 N N . PHE A 1 89 ? -6.969 -6.047 12.081 1.00 87.25 89 PHE A N 1
ATOM 665 C CA . PHE A 1 89 ? -5.604 -5.652 11.751 1.00 87.25 89 PHE A CA 1
ATOM 666 C C . PHE A 1 89 ? -5.157 -4.483 12.621 1.00 87.25 89 PHE A C 1
ATOM 668 O O . PHE A 1 89 ? -5.945 -3.590 12.930 1.00 87.25 89 PHE A O 1
ATOM 675 N N . TYR A 1 90 ? -3.879 -4.485 12.992 1.00 90.19 90 TYR A N 1
ATOM 676 C CA . TYR A 1 90 ? -3.239 -3.403 13.731 1.00 90.19 90 TYR A CA 1
ATOM 677 C C . TYR A 1 90 ? -2.301 -2.644 12.796 1.00 90.19 90 TYR A C 1
ATOM 679 O O . TYR A 1 90 ? -1.479 -3.261 12.116 1.00 90.19 90 TYR A O 1
ATOM 687 N N . GLY A 1 91 ? -2.440 -1.323 12.741 1.00 87.88 91 GLY A N 1
ATOM 688 C CA . GLY A 1 91 ? -1.727 -0.464 11.802 1.00 87.88 91 GLY A CA 1
ATOM 689 C C . GLY A 1 91 ? -1.054 0.723 12.480 1.00 87.88 91 GLY A C 1
ATOM 690 O O . GLY A 1 91 ? -1.458 1.159 13.562 1.00 87.88 91 GLY A O 1
ATOM 691 N N . LEU A 1 92 ? -0.022 1.239 11.815 1.00 88.50 92 LEU A N 1
ATOM 692 C CA . LEU A 1 92 ? 0.645 2.497 12.133 1.00 88.50 92 LEU A CA 1
ATOM 693 C C . LEU A 1 92 ? 0.438 3.450 10.957 1.00 88.50 92 LEU A C 1
ATOM 695 O O . LEU A 1 92 ? 0.781 3.116 9.825 1.00 88.50 92 LEU A O 1
ATOM 699 N N . GLU A 1 93 ? -0.118 4.621 11.231 1.00 86.12 93 GLU A N 1
ATOM 700 C CA . GLU A 1 93 ? -0.262 5.703 10.261 1.00 86.12 93 GLU A CA 1
ATOM 701 C C . GLU A 1 93 ? 0.717 6.818 10.626 1.00 86.12 93 GLU A C 1
ATOM 703 O O . GLU A 1 93 ? 0.772 7.246 11.782 1.00 86.12 93 GLU A O 1
ATOM 708 N N . LEU A 1 94 ? 1.498 7.267 9.642 1.00 84.25 94 LEU A N 1
ATOM 709 C CA . LEU A 1 94 ? 2.423 8.390 9.778 1.00 84.25 94 LEU A CA 1
ATOM 710 C C . LEU A 1 94 ? 1.744 9.640 9.215 1.00 84.25 94 LEU A C 1
ATOM 712 O O . LEU A 1 94 ? 1.502 9.728 8.010 1.00 84.25 94 LEU A O 1
ATOM 716 N N . THR A 1 95 ? 1.446 10.617 10.068 1.00 81.12 95 THR A N 1
ATOM 717 C CA . THR A 1 95 ? 0.898 11.907 9.641 1.00 81.12 95 THR A CA 1
ATOM 718 C C . THR A 1 95 ? 2.047 12.841 9.282 1.00 81.12 95 THR A C 1
ATOM 720 O O . THR A 1 95 ? 2.510 13.651 10.083 1.00 81.12 95 THR A O 1
ATOM 723 N N . LEU A 1 96 ? 2.518 12.714 8.038 1.00 73.19 96 LEU A N 1
ATOM 724 C CA . LEU A 1 96 ? 3.689 13.436 7.518 1.00 73.19 96 LEU A CA 1
ATOM 725 C C . LEU A 1 96 ? 3.565 14.964 7.631 1.00 73.19 96 LEU A C 1
ATOM 727 O O . LEU A 1 96 ? 4.565 15.638 7.852 1.00 73.19 96 LEU A O 1
ATOM 731 N N . ASN A 1 97 ? 2.349 15.503 7.523 1.00 74.06 97 ASN A N 1
ATOM 732 C CA . ASN A 1 97 ? 2.102 16.948 7.571 1.00 74.06 97 ASN A CA 1
ATOM 733 C C . ASN A 1 97 ? 2.167 17.522 8.995 1.00 74.06 97 ASN A C 1
ATOM 735 O O . ASN A 1 97 ? 2.504 18.687 9.174 1.00 74.06 97 ASN A O 1
ATOM 739 N N . GLU A 1 98 ? 1.842 16.711 10.000 1.00 74.88 98 GLU A N 1
ATOM 740 C CA . GLU A 1 98 ? 1.755 17.130 11.406 1.00 74.88 98 GLU A CA 1
ATOM 741 C C . GLU A 1 98 ? 2.949 16.627 12.232 1.00 74.88 98 GLU A C 1
ATOM 743 O O . GLU A 1 98 ? 3.038 16.893 13.428 1.00 74.88 98 GLU A O 1
ATOM 748 N N . GLY A 1 99 ? 3.871 15.883 11.607 1.00 75.25 99 GLY A N 1
ATOM 749 C CA . GLY A 1 99 ? 5.004 15.258 12.293 1.00 75.25 99 GLY A CA 1
ATOM 750 C C . GLY A 1 99 ? 4.581 14.196 13.312 1.00 75.25 99 GLY A C 1
ATOM 751 O O . GLY A 1 99 ? 5.325 13.906 14.249 1.00 75.25 99 GLY A O 1
ATOM 752 N N . GLY A 1 100 ? 3.380 13.640 13.155 1.00 84.56 100 GLY A N 1
ATOM 753 C CA . GLY A 1 100 ? 2.773 12.722 14.104 1.00 84.56 100 GLY A CA 1
ATOM 754 C C . GLY A 1 100 ? 2.756 11.278 13.619 1.00 84.56 100 GLY A C 1
ATOM 755 O O . GLY A 1 100 ? 3.049 10.946 12.467 1.00 84.56 100 GLY A O 1
ATOM 756 N N . TRP A 1 101 ? 2.377 10.394 14.529 1.00 85.81 101 TRP A N 1
ATOM 757 C CA . TRP A 1 101 ? 2.039 9.020 14.203 1.00 85.81 101 TRP A CA 1
ATOM 758 C C . TRP A 1 101 ? 0.915 8.540 15.110 1.00 85.81 101 TRP A C 1
ATOM 760 O O . TRP A 1 101 ? 0.825 8.935 16.275 1.00 85.81 101 TRP A O 1
ATOM 770 N N . ARG A 1 102 ? 0.050 7.672 14.585 1.00 87.69 102 ARG A N 1
ATOM 771 C CA . ARG A 1 102 ? -1.044 7.068 15.354 1.00 87.69 102 ARG A CA 1
ATOM 772 C C . ARG A 1 102 ? -1.141 5.574 15.102 1.00 87.69 102 ARG A C 1
ATOM 774 O O . ARG A 1 102 ? -1.012 5.101 13.975 1.00 87.69 102 ARG A O 1
ATOM 781 N N . TRP A 1 103 ? -1.411 4.839 16.174 1.00 89.50 103 TRP A N 1
ATOM 782 C CA . TRP A 1 103 ? -1.821 3.443 16.082 1.00 89.50 103 TRP A CA 1
ATOM 783 C C . TRP A 1 103 ? -3.324 3.366 15.892 1.00 89.50 103 TRP A C 1
ATOM 785 O O . TRP A 1 103 ? -4.071 4.131 16.502 1.00 89.50 103 TRP A O 1
ATOM 795 N N . PHE A 1 104 ? -3.771 2.410 15.093 1.00 88.94 104 PHE A N 1
ATOM 796 C CA . PHE A 1 104 ? -5.190 2.172 14.895 1.00 88.94 104 PHE A CA 1
ATOM 797 C C . PHE A 1 104 ? -5.465 0.692 14.650 1.00 88.94 104 PHE A C 1
ATOM 799 O O . PHE A 1 104 ? -4.597 -0.061 14.204 1.00 88.94 104 PHE A O 1
ATOM 806 N N . TRP A 1 105 ? -6.693 0.287 14.953 1.00 88.00 105 TRP A N 1
ATOM 807 C CA . TRP A 1 105 ? -7.219 -1.013 14.566 1.00 88.00 105 TRP A CA 1
ATOM 808 C C . TRP A 1 105 ? -8.158 -0.833 13.385 1.00 88.00 105 TRP A C 1
ATOM 810 O O . TRP A 1 105 ? -8.875 0.167 13.309 1.00 88.00 105 TRP A O 1
ATOM 820 N N . MET A 1 106 ? -8.162 -1.792 12.469 1.00 87.31 106 MET A N 1
ATOM 821 C CA . MET A 1 106 ? -9.034 -1.759 11.302 1.00 87.31 106 MET A CA 1
ATOM 822 C C . MET A 1 106 ? -9.580 -3.140 10.956 1.00 87.31 106 MET A C 1
ATOM 824 O O . MET A 1 106 ? -8.917 -4.158 11.161 1.00 87.31 106 MET A O 1
ATOM 828 N N . ASP A 1 107 ? -10.786 -3.160 10.400 1.00 81.88 107 ASP A N 1
ATOM 829 C CA . ASP A 1 107 ? -11.362 -4.344 9.767 1.00 81.88 107 ASP A CA 1
ATOM 830 C C . ASP A 1 107 ? -10.816 -4.521 8.337 1.00 81.88 107 ASP A C 1
ATOM 832 O O . ASP A 1 107 ? -10.345 -3.576 7.696 1.00 81.88 107 ASP A O 1
ATOM 836 N N . ARG A 1 108 ? -10.974 -5.724 7.782 1.00 72.69 108 ARG A N 1
ATOM 837 C CA . ARG A 1 108 ? -10.741 -6.060 6.373 1.00 72.69 108 ARG A CA 1
ATOM 838 C C . ARG A 1 108 ? -11.472 -5.123 5.406 1.00 72.69 108 ARG A C 1
ATOM 840 O O . ARG A 1 108 ? -11.000 -4.913 4.293 1.00 72.69 108 ARG A O 1
ATOM 847 N N . ARG A 1 109 ? -12.613 -4.562 5.818 1.00 68.50 109 ARG A N 1
ATOM 848 C CA . ARG A 1 109 ? -13.423 -3.622 5.024 1.00 68.50 109 ARG A CA 1
ATOM 849 C C . ARG A 1 109 ? -13.067 -2.149 5.251 1.00 68.50 109 ARG A C 1
ATOM 851 O O . ARG A 1 109 ? -13.832 -1.293 4.826 1.00 68.50 109 ARG A O 1
ATOM 858 N N . THR A 1 110 ? -11.919 -1.848 5.868 1.00 60.34 110 THR A N 1
ATOM 859 C CA . THR A 1 110 ? -11.350 -0.497 6.101 1.00 60.34 110 THR A CA 1
ATOM 860 C C . THR A 1 110 ? -12.000 0.359 7.193 1.00 60.34 110 THR A C 1
ATOM 862 O O . THR A 1 110 ? -11.565 1.484 7.424 1.00 60.34 110 THR A O 1
ATOM 865 N N . GLY A 1 111 ? -12.974 -0.170 7.937 1.00 77.56 111 GLY A N 1
ATOM 866 C CA . GLY A 1 111 ? -13.530 0.528 9.099 1.00 77.56 111 GLY A CA 1
ATOM 867 C C . GLY A 1 111 ? -12.537 0.574 10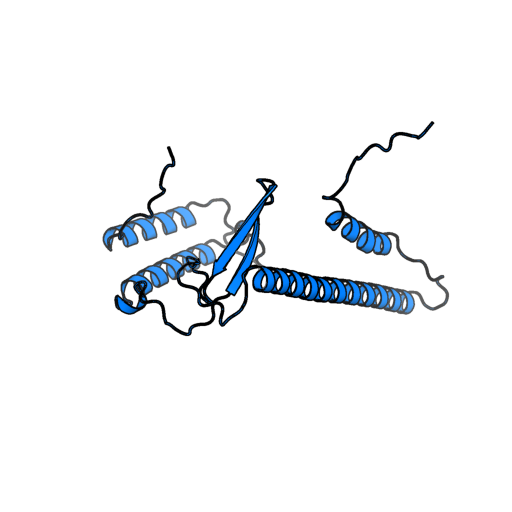.263 1.00 77.56 111 GLY A C 1
ATOM 868 O O . GLY A 1 111 ? -11.986 -0.464 10.632 1.00 77.56 111 GLY A O 1
ATOM 869 N N . LEU A 1 112 ? -12.324 1.759 10.849 1.00 81.75 112 LEU A N 1
ATOM 870 C CA . LEU A 1 112 ? -11.587 1.906 12.107 1.00 81.75 112 LEU A CA 1
ATOM 871 C C . LEU A 1 112 ? -12.348 1.199 13.233 1.00 81.75 112 LEU A C 1
ATOM 873 O O . LEU A 1 112 ? -13.554 1.384 13.394 1.00 81.75 112 LEU A O 1
ATOM 877 N N . ILE A 1 113 ? -11.632 0.402 14.019 1.00 82.75 113 ILE A N 1
ATOM 878 C CA . ILE A 1 113 ? -12.182 -0.330 15.156 1.00 82.75 113 ILE A CA 1
ATOM 879 C C . ILE A 1 113 ? -11.699 0.331 16.441 1.00 82.75 113 ILE A C 1
ATOM 881 O O . ILE A 1 113 ? -10.515 0.624 16.610 1.00 82.75 113 ILE A O 1
ATOM 885 N N . ASP A 1 114 ? -12.630 0.537 17.366 1.00 80.50 114 ASP A N 1
ATOM 886 C CA . ASP A 1 114 ? -12.290 0.967 18.714 1.00 80.50 114 ASP A CA 1
ATOM 887 C C . ASP A 1 114 ? -11.539 -0.169 19.455 1.00 80.50 114 ASP A C 1
ATOM 889 O O . ASP A 1 114 ? -12.048 -1.298 19.514 1.00 80.50 114 ASP A O 1
ATOM 893 N N . PRO A 1 115 ? -10.338 0.107 20.012 1.00 84.25 115 PRO A N 1
ATOM 894 C CA . PRO A 1 115 ? -9.508 -0.878 20.701 1.00 84.25 115 PRO A CA 1
ATOM 895 C C . PRO A 1 115 ? -10.229 -1.710 21.767 1.00 84.25 115 PRO A C 1
ATOM 897 O O . PRO A 1 115 ? -9.849 -2.860 21.975 1.00 84.25 115 PRO A O 1
ATOM 900 N N . GLN A 1 116 ? -11.257 -1.169 22.435 1.00 83.00 116 GLN A N 1
ATOM 901 C CA . GLN A 1 116 ? -11.949 -1.866 23.530 1.00 83.00 116 GLN A CA 1
ATOM 902 C C . GLN A 1 116 ? -12.660 -3.156 23.079 1.00 83.00 116 GLN A C 1
ATOM 904 O O . GLN A 1 116 ? -13.001 -4.007 23.897 1.00 83.00 116 GLN A O 1
ATOM 909 N N . PHE A 1 117 ? -12.871 -3.320 21.773 1.00 80.25 117 PHE A N 1
ATOM 910 C CA . PHE A 1 117 ? -13.561 -4.474 21.197 1.00 80.25 117 PHE A CA 1
ATOM 911 C C . PHE A 1 117 ? -12.624 -5.460 20.508 1.00 80.25 117 PHE A C 1
ATOM 913 O O . PHE A 1 117 ? -13.079 -6.393 19.844 1.00 80.25 117 PHE A O 1
ATOM 920 N N . VAL A 1 118 ? -11.318 -5.253 20.657 1.00 83.00 118 VAL A N 1
ATOM 921 C CA . VAL A 1 118 ? -10.293 -6.114 20.086 1.00 83.00 118 VAL A CA 1
ATOM 922 C C . VAL A 1 118 ? -9.821 -7.099 21.145 1.00 83.00 118 VAL A C 1
ATOM 924 O O . VAL A 1 118 ? -9.231 -6.727 22.157 1.00 83.00 118 VAL A O 1
ATOM 927 N N . ASN A 1 119 ? -10.031 -8.385 20.880 1.00 84.88 119 ASN A N 1
ATOM 928 C CA . ASN A 1 119 ? -9.395 -9.442 21.651 1.00 84.88 119 ASN A CA 1
ATOM 929 C C . ASN A 1 119 ? -8.025 -9.760 21.037 1.00 84.88 119 ASN A C 1
ATOM 931 O O . ASN A 1 119 ? -7.941 -10.279 19.927 1.00 84.88 119 ASN A O 1
ATOM 935 N N . MET A 1 120 ? -6.949 -9.472 21.770 1.00 83.19 120 MET A N 1
ATOM 936 C CA . MET A 1 120 ? -5.573 -9.716 21.322 1.00 83.19 120 MET A CA 1
ATOM 937 C C . MET A 1 120 ? -5.113 -11.176 21.502 1.00 83.19 120 MET A C 1
ATOM 939 O O . MET A 1 120 ? -3.946 -11.477 21.267 1.00 83.19 120 MET A O 1
ATOM 943 N N . GLY A 1 121 ? -5.988 -12.095 21.932 1.00 83.12 121 GLY A N 1
ATOM 944 C CA . GLY A 1 121 ? -5.678 -13.529 21.999 1.00 83.12 121 GLY A CA 1
ATOM 945 C C . GLY A 1 121 ? -4.475 -13.858 22.891 1.00 83.12 121 GLY A C 1
ATOM 946 O O . GLY A 1 121 ? -3.692 -14.744 22.567 1.00 83.12 121 GLY A O 1
ATOM 947 N N . GLY A 1 122 ? -4.285 -13.096 23.974 1.00 85.50 122 GLY A N 1
ATOM 948 C CA . GLY A 1 122 ? -3.145 -13.230 24.890 1.00 85.50 122 GLY A CA 1
ATOM 949 C C . GLY A 1 122 ? -1.889 -12.439 24.498 1.00 85.50 122 GLY A C 1
ATOM 950 O O . GLY A 1 122 ? -0.916 -12.440 25.248 1.00 85.50 122 GLY A O 1
ATOM 951 N N . LEU A 1 123 ? -1.887 -11.730 23.363 1.00 87.56 123 LEU A N 1
ATOM 952 C CA . LEU A 1 123 ? -0.798 -10.819 23.003 1.00 87.56 123 LEU A CA 1
ATOM 953 C C . LEU A 1 123 ? -0.863 -9.533 23.829 1.00 87.56 123 LEU A C 1
ATOM 955 O O . LEU A 1 123 ? -1.928 -8.955 24.046 1.00 87.56 123 LEU A O 1
ATOM 959 N N . THR A 1 124 ? 0.306 -9.040 24.231 1.00 91.31 124 THR A N 1
ATOM 960 C CA . THR A 1 124 ? 0.429 -7.695 24.795 1.00 91.31 124 THR A CA 1
ATOM 961 C C . THR A 1 124 ? 0.450 -6.656 23.677 1.00 91.31 124 THR A C 1
ATOM 963 O O . THR A 1 124 ? 0.886 -6.927 22.554 1.00 91.31 124 THR A O 1
ATOM 966 N N . LEU A 1 125 ? 0.049 -5.421 23.989 1.00 88.88 125 LEU A N 1
ATOM 967 C CA . LEU A 1 125 ? 0.101 -4.318 23.026 1.00 88.88 125 LEU A CA 1
ATOM 968 C C . LEU A 1 125 ? 1.532 -4.056 22.519 1.00 88.88 125 LEU A C 1
ATOM 970 O O . LEU A 1 125 ? 1.731 -3.726 21.352 1.00 88.88 125 LEU A O 1
ATOM 974 N N . ALA A 1 126 ? 2.540 -4.235 23.379 1.00 91.06 126 ALA A N 1
ATOM 975 C CA . ALA A 1 126 ? 3.946 -4.115 22.999 1.00 91.06 126 ALA A CA 1
ATOM 976 C C . ALA A 1 126 ? 4.343 -5.164 21.948 1.00 91.06 126 ALA A C 1
ATOM 978 O O . ALA A 1 126 ? 5.015 -4.840 20.970 1.00 91.06 126 ALA A O 1
ATOM 979 N N . GLU A 1 127 ? 3.880 -6.403 22.109 1.00 91.38 127 GLU A N 1
ATOM 980 C CA . GLU A 1 127 ? 4.130 -7.469 21.144 1.00 91.38 127 GLU A CA 1
ATOM 981 C C . GLU A 1 127 ? 3.407 -7.219 19.816 1.00 91.38 127 GLU A C 1
ATOM 983 O O . GLU A 1 127 ? 4.005 -7.372 18.750 1.00 91.38 127 GLU A O 1
ATOM 988 N N . ALA A 1 128 ? 2.160 -6.744 19.861 1.00 89.25 128 ALA A N 1
ATOM 989 C CA . ALA A 1 128 ? 1.427 -6.342 18.663 1.00 89.25 128 ALA A CA 1
ATOM 990 C C . ALA A 1 128 ? 2.168 -5.234 17.888 1.00 89.25 128 ALA A C 1
ATOM 992 O O . ALA A 1 128 ? 2.353 -5.347 16.676 1.00 89.25 128 ALA A O 1
ATOM 993 N N . ARG A 1 129 ? 2.675 -4.204 18.583 1.00 92.88 129 ARG A N 1
ATOM 994 C CA . ARG A 1 129 ? 3.484 -3.129 17.977 1.00 92.88 129 ARG A CA 1
ATOM 995 C C . ARG A 1 129 ? 4.757 -3.663 17.324 1.00 92.88 129 ARG A C 1
ATOM 997 O O . ARG A 1 129 ? 5.023 -3.331 16.171 1.00 92.88 129 ARG A O 1
ATOM 1004 N N . ARG A 1 130 ? 5.511 -4.525 18.019 1.00 91.81 130 ARG A N 1
ATOM 1005 C CA . ARG A 1 130 ? 6.724 -5.154 17.462 1.00 91.81 130 ARG A CA 1
ATOM 1006 C C . ARG A 1 130 ? 6.427 -5.919 16.177 1.00 91.81 130 ARG A C 1
ATOM 1008 O O . ARG A 1 130 ? 7.176 -5.803 15.210 1.00 91.81 130 ARG A O 1
ATOM 1015 N N . ARG A 1 131 ? 5.320 -6.663 16.142 1.00 90.81 131 ARG A N 1
ATOM 1016 C CA . ARG A 1 131 ? 4.906 -7.420 14.954 1.00 90.81 131 ARG A CA 1
ATOM 1017 C C . ARG A 1 131 ? 4.535 -6.519 13.787 1.00 90.81 131 ARG A C 1
ATOM 1019 O O . ARG A 1 131 ? 4.927 -6.827 12.666 1.00 90.81 131 ARG A O 1
ATOM 1026 N N . VAL A 1 132 ? 3.829 -5.414 14.033 1.00 89.56 132 VAL A N 1
ATOM 1027 C CA . VAL A 1 132 ? 3.500 -4.447 12.975 1.00 89.56 132 VAL A CA 1
ATOM 1028 C C . VAL A 1 132 ? 4.764 -3.841 12.379 1.00 89.56 132 VAL A C 1
ATOM 1030 O O . VAL A 1 132 ? 4.914 -3.869 11.161 1.00 89.56 132 VAL A O 1
ATOM 1033 N N . ILE A 1 133 ? 5.692 -3.378 13.222 1.00 89.81 133 ILE A N 1
ATOM 1034 C CA . ILE A 1 133 ? 6.971 -2.808 12.772 1.00 89.81 133 ILE A CA 1
ATOM 1035 C C . ILE A 1 133 ? 7.753 -3.846 11.961 1.00 89.81 133 ILE A C 1
ATOM 1037 O O . ILE A 1 133 ? 8.102 -3.597 10.815 1.00 89.81 133 ILE A O 1
ATOM 1041 N N . SER A 1 134 ? 7.927 -5.057 12.495 1.00 91.44 134 SER A N 1
ATOM 1042 C CA . SER A 1 134 ? 8.660 -6.120 11.799 1.00 91.44 134 SER A CA 1
ATOM 1043 C C . SER A 1 134 ? 8.017 -6.515 10.463 1.00 91.44 134 SER A C 1
ATOM 1045 O O . SER A 1 134 ? 8.716 -6.801 9.488 1.00 91.44 134 SER A O 1
ATOM 1047 N N . ASN A 1 135 ? 6.683 -6.533 10.393 1.00 90.19 135 ASN A N 1
ATOM 1048 C CA . ASN A 1 135 ? 5.972 -6.817 9.152 1.00 90.19 135 ASN A CA 1
ATOM 1049 C C . ASN A 1 135 ? 6.165 -5.696 8.123 1.00 90.19 135 ASN A C 1
ATOM 1051 O O . ASN A 1 135 ? 6.390 -5.988 6.947 1.00 90.19 135 ASN A O 1
ATOM 1055 N N . TYR A 1 136 ? 6.120 -4.439 8.568 1.00 88.62 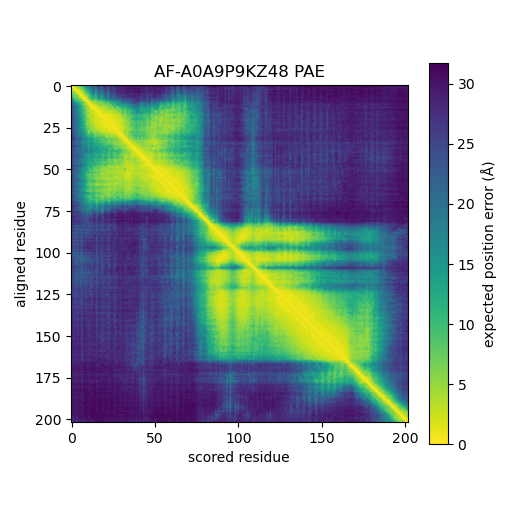136 TYR A N 1
ATOM 1056 C CA . TYR A 1 136 ? 6.412 -3.283 7.729 1.00 88.62 136 TYR A CA 1
ATOM 1057 C C . TYR A 1 136 ? 7.847 -3.343 7.195 1.00 88.62 136 TYR A C 1
ATOM 1059 O O . TYR A 1 136 ? 8.029 -3.361 5.982 1.00 88.62 136 TYR A O 1
ATOM 1067 N N . ASP A 1 137 ? 8.845 -3.513 8.065 1.00 91.19 137 ASP A N 1
ATOM 1068 C CA . ASP A 1 137 ? 10.261 -3.596 7.684 1.00 91.19 137 ASP A CA 1
ATOM 1069 C C . ASP A 1 137 ? 10.517 -4.715 6.672 1.00 91.19 137 ASP A C 1
ATOM 1071 O O . ASP A 1 137 ? 11.243 -4.543 5.691 1.00 91.19 137 ASP A O 1
ATOM 1075 N N . ARG A 1 138 ? 9.884 -5.878 6.868 1.00 91.69 138 ARG A N 1
ATOM 1076 C CA . ARG A 1 138 ? 9.971 -7.005 5.934 1.00 91.69 138 ARG A CA 1
ATOM 1077 C C . ARG A 1 138 ? 9.328 -6.681 4.589 1.00 91.69 138 ARG A C 1
ATOM 1079 O O . ARG A 1 138 ? 9.875 -7.056 3.551 1.00 91.69 138 ARG A O 1
ATOM 1086 N N . SER A 1 139 ? 8.156 -6.052 4.599 1.00 87.56 139 SER A N 1
ATOM 1087 C CA . SER A 1 139 ? 7.452 -5.638 3.383 1.00 87.56 139 SER A CA 1
ATOM 1088 C C . SER A 1 139 ? 8.272 -4.613 2.602 1.00 87.56 139 SER A C 1
ATOM 1090 O O . SER A 1 139 ? 8.494 -4.782 1.402 1.00 87.56 139 SER A O 1
ATOM 1092 N N . GLU A 1 140 ? 8.801 -3.608 3.295 1.00 86.56 140 GLU A N 1
ATOM 1093 C CA . GLU A 1 140 ? 9.667 -2.585 2.720 1.00 86.56 140 GLU A CA 1
ATOM 1094 C C . GLU A 1 140 ? 10.960 -3.177 2.174 1.00 86.56 140 GLU A C 1
ATOM 1096 O O . GLU A 1 140 ? 11.313 -2.911 1.027 1.00 86.56 140 GLU A O 1
ATOM 1101 N N . SER A 1 141 ? 11.606 -4.074 2.921 1.00 88.75 141 SER A N 1
ATOM 1102 C CA . SER A 1 141 ? 12.796 -4.789 2.451 1.00 88.75 141 SER A CA 1
ATOM 1103 C C . SER A 1 141 ? 12.515 -5.527 1.144 1.00 88.75 141 SER A C 1
ATOM 1105 O O . SER A 1 141 ? 13.249 -5.367 0.175 1.00 88.75 141 SER A O 1
ATOM 1107 N N . LYS A 1 142 ? 11.405 -6.274 1.059 1.00 89.44 142 LYS A N 1
ATOM 1108 C CA . LYS A 1 142 ? 11.008 -6.968 -0.177 1.00 89.44 142 LYS A CA 1
ATOM 1109 C C . LYS A 1 142 ? 10.772 -5.998 -1.332 1.00 89.44 142 LYS A C 1
ATOM 1111 O O . LYS A 1 142 ? 11.210 -6.271 -2.450 1.00 89.44 142 LYS A O 1
ATOM 1116 N N . ARG A 1 143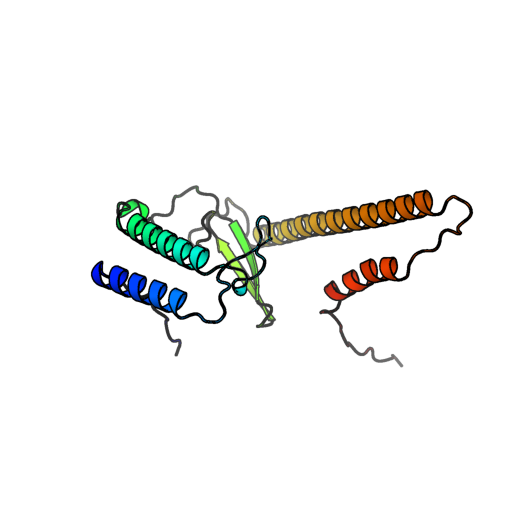 ? 10.083 -4.884 -1.076 1.00 89.81 143 ARG A N 1
ATOM 1117 C CA . ARG A 1 143 ? 9.779 -3.861 -2.084 1.00 89.81 143 ARG A CA 1
ATOM 1118 C C . ARG A 1 143 ? 11.056 -3.225 -2.630 1.00 89.81 143 ARG A C 1
ATOM 1120 O O . ARG A 1 143 ? 11.226 -3.159 -3.846 1.00 89.81 143 ARG A O 1
ATOM 1127 N N . ILE A 1 144 ? 11.965 -2.830 -1.740 1.00 88.00 144 ILE A N 1
ATOM 1128 C CA . ILE A 1 144 ? 13.259 -2.232 -2.081 1.00 88.00 144 ILE A CA 1
ATOM 1129 C C . ILE A 1 144 ? 14.126 -3.237 -2.841 1.00 88.00 144 ILE A C 1
ATOM 1131 O O . ILE A 1 144 ? 14.644 -2.913 -3.907 1.00 88.00 144 ILE A O 1
ATOM 1135 N N . THR A 1 145 ? 14.247 -4.476 -2.351 1.00 89.06 145 THR A N 1
ATOM 1136 C CA . THR A 1 145 ? 15.017 -5.526 -3.033 1.00 89.06 145 THR A CA 1
ATOM 1137 C C . THR A 1 145 ? 14.482 -5.782 -4.436 1.00 89.06 145 THR A C 1
ATOM 1139 O O . THR A 1 145 ? 15.267 -5.847 -5.380 1.00 89.06 145 THR A O 1
ATOM 1142 N N . LYS A 1 146 ? 13.157 -5.884 -4.596 1.00 89.56 146 LYS A N 1
ATOM 1143 C CA . LYS A 1 146 ? 12.531 -6.069 -5.908 1.00 89.56 146 LYS A CA 1
ATOM 1144 C C . LYS A 1 146 ? 12.847 -4.908 -6.848 1.00 89.56 146 LYS A C 1
ATOM 1146 O O . LYS A 1 146 ? 13.283 -5.146 -7.969 1.00 89.56 146 LYS A O 1
ATOM 1151 N N . TYR A 1 147 ? 12.659 -3.675 -6.388 1.00 87.06 147 TYR A N 1
ATOM 1152 C CA . TYR A 1 147 ? 12.951 -2.488 -7.186 1.00 87.06 147 TYR A CA 1
ATOM 1153 C C . TYR A 1 147 ? 14.423 -2.438 -7.622 1.00 87.06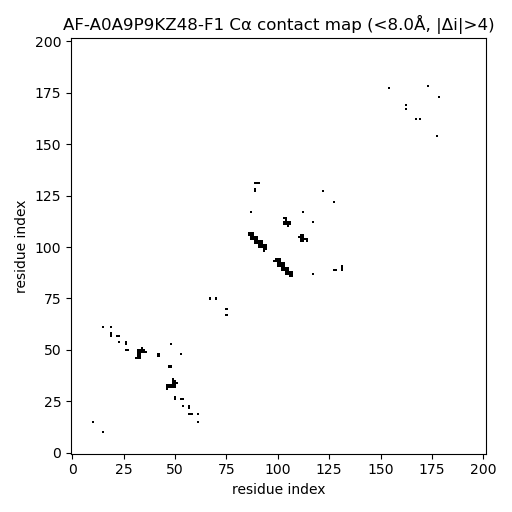 147 TYR A C 1
ATOM 1155 O O . TYR A 1 147 ? 14.712 -2.246 -8.801 1.00 87.06 147 TYR A O 1
ATOM 1163 N N . ASN A 1 148 ? 15.354 -2.680 -6.695 1.00 90.06 148 ASN A N 1
ATOM 1164 C CA . ASN A 1 148 ? 16.787 -2.692 -6.988 1.00 90.06 148 ASN A CA 1
ATOM 1165 C C . ASN A 1 148 ? 17.155 -3.789 -7.997 1.00 90.06 148 ASN A C 1
ATOM 1167 O O . ASN A 1 148 ? 17.941 -3.545 -8.911 1.00 90.06 148 ASN A O 1
ATOM 1171 N N . LEU A 1 149 ? 16.568 -4.982 -7.864 1.00 90.06 149 LEU A N 1
ATOM 1172 C CA . LEU A 1 149 ? 16.758 -6.074 -8.816 1.00 90.06 149 LEU A CA 1
ATOM 1173 C C . LEU A 1 149 ? 16.260 -5.682 -10.212 1.00 90.06 149 LEU A C 1
ATOM 1175 O O . LEU A 1 149 ? 16.997 -5.816 -11.189 1.00 90.06 149 LEU A O 1
ATOM 1179 N N . ASP A 1 150 ? 15.036 -5.160 -10.299 1.00 86.00 150 ASP A N 1
ATOM 1180 C CA . ASP A 1 150 ? 14.424 -4.728 -11.557 1.00 86.00 150 ASP A CA 1
ATOM 1181 C C . ASP A 1 150 ? 15.272 -3.618 -12.219 1.00 86.00 150 ASP A C 1
ATOM 1183 O O . ASP A 1 150 ? 15.490 -3.629 -13.436 1.00 86.00 150 ASP A O 1
ATOM 1187 N N . LEU A 1 151 ? 15.851 -2.714 -11.418 1.00 83.56 151 LEU A N 1
ATOM 1188 C CA . LEU A 1 151 ? 16.769 -1.679 -11.887 1.00 83.56 151 LEU A CA 1
ATOM 1189 C C . LEU A 1 151 ? 18.046 -2.277 -12.491 1.00 83.56 151 LEU A C 1
ATOM 1191 O O . LEU A 1 151 ? 18.377 -1.949 -13.634 1.00 83.56 151 LEU A O 1
ATOM 1195 N N . VAL A 1 152 ? 18.727 -3.176 -11.774 1.00 88.19 152 VAL A N 1
ATOM 1196 C CA . VAL A 1 152 ? 19.955 -3.843 -12.246 1.00 88.19 152 VAL A CA 1
ATOM 1197 C C . VAL A 1 152 ? 19.694 -4.618 -13.535 1.00 88.19 152 VAL A C 1
ATOM 1199 O O . VAL A 1 152 ? 20.442 -4.472 -14.502 1.00 88.19 152 VAL A O 1
ATOM 1202 N N . VAL A 1 153 ? 18.599 -5.382 -13.596 1.00 88.25 153 VAL A N 1
ATOM 1203 C CA . VAL A 1 153 ? 18.197 -6.121 -14.802 1.00 88.25 153 VAL A CA 1
ATOM 1204 C C . VAL A 1 153 ? 17.952 -5.167 -15.969 1.00 88.25 153 VAL A C 1
ATOM 1206 O O . VAL A 1 153 ? 18.403 -5.428 -17.087 1.00 88.25 153 VAL A O 1
ATOM 1209 N N . SER A 1 154 ? 17.270 -4.042 -15.733 1.00 83.12 154 SER A N 1
ATOM 1210 C CA . SER A 1 154 ? 17.010 -3.053 -16.783 1.00 83.12 154 SER A CA 1
ATOM 1211 C C . SER A 1 154 ? 18.301 -2.440 -17.341 1.00 83.12 154 SER A C 1
ATOM 1213 O O . SER A 1 154 ? 18.436 -2.312 -18.558 1.00 83.12 154 SER A O 1
ATOM 1215 N N . VAL A 1 155 ? 19.265 -2.108 -16.472 1.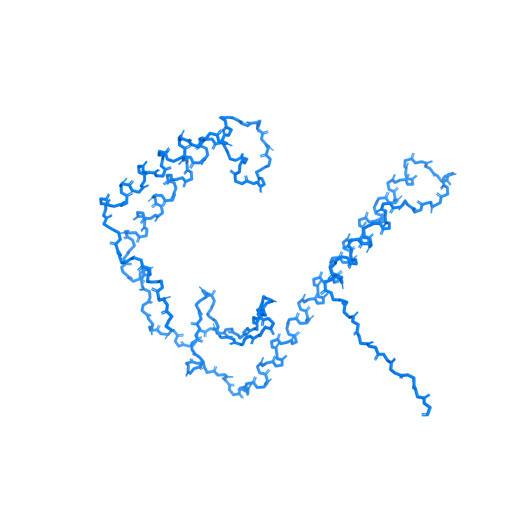00 85.00 155 VAL A N 1
ATOM 1216 C CA . VAL A 1 155 ? 20.576 -1.561 -16.857 1.00 85.00 155 VAL A CA 1
ATOM 1217 C C . VAL A 1 155 ? 21.361 -2.603 -17.650 1.00 85.00 155 VAL A C 1
ATOM 1219 O O . VAL A 1 155 ? 21.840 -2.310 -18.742 1.00 85.00 155 VAL A O 1
ATOM 1222 N N . ALA A 1 156 ? 21.422 -3.843 -17.159 1.00 86.81 156 ALA A N 1
ATOM 1223 C CA . ALA A 1 156 ? 22.110 -4.932 -17.844 1.00 86.81 156 ALA A CA 1
ATOM 1224 C C . ALA A 1 156 ? 21.550 -5.162 -19.257 1.00 86.81 156 ALA A C 1
ATOM 1226 O O . ALA A 1 156 ? 22.313 -5.242 -20.218 1.00 86.81 156 ALA A O 1
ATOM 1227 N N . ARG A 1 157 ? 20.217 -5.186 -19.410 1.00 88.44 157 ARG A N 1
ATOM 1228 C CA . ARG A 1 157 ? 19.561 -5.313 -20.722 1.00 88.44 157 ARG A CA 1
ATOM 1229 C C . ARG A 1 157 ? 19.933 -4.173 -21.664 1.00 88.44 157 ARG A C 1
ATOM 1231 O O . ARG A 1 157 ? 20.266 -4.436 -22.816 1.00 88.44 157 ARG A O 1
ATOM 1238 N N . ARG A 1 158 ? 19.905 -2.921 -21.192 1.00 84.00 158 ARG A N 1
ATOM 1239 C CA . ARG A 1 158 ? 20.314 -1.761 -22.004 1.00 84.00 158 ARG A CA 1
ATOM 1240 C C . ARG A 1 158 ? 21.760 -1.885 -22.468 1.00 84.00 158 ARG A C 1
ATOM 1242 O O . ARG A 1 158 ? 22.030 -1.689 -23.651 1.00 84.00 158 ARG A O 1
ATOM 1249 N N . ARG A 1 159 ? 22.659 -2.299 -21.576 1.00 83.00 159 ARG A N 1
ATOM 1250 C CA . ARG A 1 159 ? 24.075 -2.485 -21.898 1.00 83.00 159 ARG A CA 1
ATOM 1251 C C . ARG A 1 159 ? 24.302 -3.595 -22.922 1.00 83.00 159 ARG A C 1
ATOM 1253 O O . ARG A 1 159 ? 25.057 -3.389 -23.866 1.00 83.00 159 ARG A O 1
ATOM 1260 N N . ILE A 1 160 ? 23.609 -4.727 -22.787 1.00 85.19 160 ILE A N 1
ATOM 1261 C CA . ILE A 1 160 ? 23.658 -5.828 -23.762 1.00 85.19 160 ILE A CA 1
ATOM 1262 C C . ILE A 1 160 ? 23.145 -5.364 -25.129 1.00 85.19 160 ILE A C 1
ATOM 1264 O O . ILE A 1 160 ? 23.798 -5.614 -26.137 1.00 85.19 160 ILE A O 1
ATOM 1268 N N . MET A 1 161 ? 22.017 -4.647 -25.179 1.00 83.31 161 MET A N 1
ATOM 1269 C CA . MET A 1 161 ? 21.485 -4.104 -26.436 1.00 83.31 161 MET A CA 1
ATOM 1270 C C . MET A 1 161 ? 22.451 -3.108 -27.089 1.00 83.31 161 MET A C 1
ATOM 1272 O O . MET A 1 161 ? 22.646 -3.148 -28.302 1.00 83.31 161 MET A O 1
ATOM 1276 N N . LYS A 1 162 ? 23.086 -2.235 -26.296 1.00 79.38 162 LYS A N 1
ATOM 1277 C CA . LYS A 1 162 ? 24.100 -1.292 -26.786 1.00 79.38 162 LYS A CA 1
ATOM 1278 C C . LYS A 1 162 ? 25.301 -2.049 -27.356 1.00 79.38 162 LYS A C 1
ATOM 1280 O O . LYS A 1 162 ? 25.688 -1.799 -28.492 1.00 79.38 162 LYS A O 1
ATOM 1285 N N . TRP A 1 163 ? 25.827 -3.027 -26.622 1.00 81.44 163 TRP A N 1
ATOM 1286 C CA . TRP A 1 163 ? 26.919 -3.878 -27.097 1.00 81.44 163 TRP A CA 1
ATOM 1287 C C . TRP A 1 163 ? 26.563 -4.610 -28.398 1.00 81.44 163 TRP A C 1
ATOM 1289 O O . TRP A 1 163 ? 27.329 -4.559 -29.355 1.00 81.44 163 TRP A O 1
ATOM 1299 N N . ALA A 1 164 ? 25.369 -5.204 -28.485 1.00 83.12 164 ALA A N 1
ATOM 1300 C CA . ALA A 1 164 ? 24.903 -5.891 -29.689 1.00 83.12 164 ALA A CA 1
ATOM 1301 C C . ALA A 1 164 ? 24.784 -4.954 -30.905 1.00 83.12 164 ALA A C 1
ATOM 1303 O O . ALA A 1 164 ? 25.004 -5.383 -32.033 1.00 83.12 164 ALA A O 1
ATOM 1304 N N . LYS A 1 165 ? 24.457 -3.673 -30.686 1.00 80.81 165 LYS A N 1
ATOM 1305 C CA . LYS A 1 165 ? 24.324 -2.669 -31.750 1.00 80.81 165 LYS A CA 1
ATOM 1306 C C . LYS A 1 165 ? 25.670 -2.145 -32.264 1.00 80.81 165 LYS A C 1
ATOM 1308 O O . LYS A 1 165 ? 25.807 -1.936 -33.463 1.00 80.81 165 LYS A O 1
ATOM 1313 N N . TYR A 1 166 ? 26.628 -1.880 -31.373 1.00 80.94 166 TYR A N 1
ATOM 1314 C CA . TYR A 1 166 ? 27.903 -1.230 -31.724 1.00 80.94 166 TYR A CA 1
ATOM 1315 C C . TYR A 1 166 ? 29.076 -2.215 -31.889 1.00 80.94 166 TYR A C 1
ATOM 1317 O O . TYR A 1 166 ? 30.125 -1.839 -32.410 1.00 80.94 166 TYR A O 1
ATOM 1325 N N . GLY A 1 167 ? 28.894 -3.478 -31.490 1.00 70.00 167 GLY A N 1
ATOM 1326 C CA . GLY A 1 167 ? 29.911 -4.523 -31.556 1.00 70.00 167 GLY A CA 1
ATOM 1327 C C . GLY A 1 167 ? 30.988 -4.403 -30.471 1.00 70.00 167 GLY A C 1
ATOM 1328 O O . GLY A 1 167 ? 31.046 -3.443 -29.703 1.00 70.00 167 GLY A O 1
ATOM 1329 N N . SER A 1 168 ? 31.881 -5.393 -30.416 1.00 64.38 168 SER A N 1
ATOM 1330 C CA . SER A 1 168 ? 32.943 -5.507 -29.403 1.00 64.38 168 SER A CA 1
ATOM 1331 C C . SER A 1 168 ? 34.084 -4.492 -29.541 1.00 64.38 168 SER A C 1
ATOM 1333 O O . SER A 1 168 ? 34.974 -4.475 -28.698 1.00 64.38 168 SER A O 1
ATOM 1335 N N . GLY A 1 169 ? 34.081 -3.671 -30.596 1.00 63.91 169 GLY A N 1
ATOM 1336 C CA . GLY A 1 169 ? 35.070 -2.608 -30.809 1.00 63.91 169 GLY A CA 1
ATOM 1337 C C . GLY A 1 169 ? 34.763 -1.309 -30.057 1.00 63.91 169 GLY A C 1
ATOM 1338 O O . GLY A 1 169 ? 35.601 -0.415 -30.036 1.00 63.91 169 GLY A O 1
ATOM 1339 N N . HIS A 1 170 ? 33.575 -1.183 -29.457 1.00 59.97 170 HIS A N 1
ATOM 1340 C CA . HIS A 1 170 ? 33.242 -0.059 -28.585 1.00 59.97 170 HIS A CA 1
ATOM 1341 C C . HIS A 1 170 ? 33.590 -0.395 -27.134 1.00 59.97 170 HIS A C 1
ATOM 1343 O O . HIS A 1 170 ? 33.106 -1.382 -26.576 1.00 59.97 170 HIS A O 1
ATOM 1349 N N . GLU A 1 171 ? 34.421 0.451 -26.523 1.00 60.31 171 GLU A N 1
ATOM 1350 C CA . GLU A 1 171 ? 34.767 0.372 -25.106 1.00 60.31 171 GLU A CA 1
ATOM 1351 C C . GLU A 1 171 ? 33.494 0.399 -24.249 1.00 60.31 171 GLU A C 1
ATOM 1353 O O . GLU A 1 171 ? 32.480 0.995 -24.625 1.00 60.31 171 GLU A O 1
ATOM 1358 N N . ALA A 1 172 ? 33.525 -0.282 -23.102 1.00 61.34 172 ALA A N 1
ATOM 1359 C CA . ALA A 1 172 ? 32.368 -0.481 -22.240 1.00 61.34 172 ALA A CA 1
ATOM 1360 C C . ALA A 1 172 ? 31.968 0.816 -21.503 1.00 61.34 172 ALA A C 1
ATOM 1362 O O . ALA A 1 172 ? 32.019 0.883 -20.278 1.00 61.34 172 ALA A O 1
ATOM 1363 N N . HIS A 1 173 ? 31.545 1.835 -22.248 1.00 66.50 173 HIS A N 1
ATOM 1364 C CA . HIS A 1 173 ? 31.163 3.150 -21.759 1.00 66.50 173 HIS A CA 1
ATOM 1365 C C . HIS A 1 173 ? 29.804 3.096 -21.051 1.00 66.50 173 HIS A C 1
ATOM 1367 O O . HIS A 1 173 ? 28.792 2.719 -21.652 1.00 66.50 173 HIS A O 1
ATOM 1373 N N . ILE A 1 174 ? 29.789 3.474 -19.772 1.00 65.38 174 ILE A N 1
ATOM 1374 C CA . ILE A 1 174 ? 28.565 3.657 -18.987 1.00 65.38 174 ILE A CA 1
ATOM 1375 C C . ILE A 1 174 ? 28.000 5.028 -19.359 1.00 65.38 174 ILE A C 1
ATOM 1377 O O . ILE A 1 174 ? 28.659 6.041 -19.132 1.00 65.38 174 ILE A O 1
ATOM 1381 N N . ASP A 1 175 ? 26.799 5.074 -19.942 1.00 65.19 175 ASP A N 1
ATOM 1382 C CA . ASP A 1 175 ? 26.193 6.358 -20.311 1.00 65.19 175 ASP A CA 1
ATOM 1383 C C . ASP A 1 175 ? 25.863 7.181 -19.054 1.00 65.19 175 ASP A C 1
ATOM 1385 O O . ASP A 1 175 ? 25.314 6.630 -18.096 1.00 65.19 175 ASP A O 1
ATOM 1389 N N . PRO A 1 176 ? 26.049 8.515 -19.070 1.00 65.44 176 PRO A N 1
ATOM 1390 C CA . PRO A 1 176 ? 25.604 9.428 -18.007 1.00 65.44 176 PRO A CA 1
ATOM 1391 C C . PRO A 1 176 ? 24.135 9.230 -17.583 1.00 65.44 176 PRO A C 1
ATOM 1393 O O . PRO A 1 176 ? 23.771 9.404 -16.421 1.00 65.44 176 PRO A O 1
ATOM 1396 N N . VAL A 1 177 ? 23.274 8.801 -18.512 1.00 63.88 177 VAL A N 1
ATOM 1397 C CA . VAL A 1 177 ? 21.857 8.489 -18.254 1.00 63.88 177 VAL A CA 1
ATOM 1398 C C . VAL A 1 177 ? 21.683 7.259 -17.348 1.00 63.88 177 VAL A C 1
ATOM 1400 O O . VAL A 1 177 ? 20.720 7.188 -16.583 1.00 63.88 177 VAL A O 1
ATOM 1403 N N . GLU A 1 178 ? 22.627 6.317 -17.360 1.00 59.25 178 GLU A N 1
ATOM 1404 C CA . GLU A 1 178 ? 22.648 5.169 -16.445 1.00 59.25 178 GLU A CA 1
ATOM 1405 C C . GLU A 1 178 ? 23.072 5.577 -15.024 1.00 59.25 178 GLU A C 1
ATOM 1407 O O . GLU A 1 178 ? 22.610 4.968 -14.059 1.00 59.25 178 GLU A O 1
ATOM 1412 N N . TYR A 1 179 ? 23.825 6.675 -14.874 1.00 60.59 179 TYR A N 1
ATOM 1413 C CA . TYR A 1 179 ? 24.088 7.302 -13.572 1.00 60.59 179 TYR A CA 1
ATOM 1414 C C . TYR A 1 179 ? 22.855 8.043 -13.025 1.00 60.59 179 TYR A C 1
ATOM 1416 O O . TYR A 1 179 ? 22.624 8.066 -11.816 1.00 60.59 179 TYR A O 1
ATOM 1424 N N . LEU A 1 180 ? 22.004 8.606 -13.893 1.00 51.56 180 LEU A N 1
ATOM 1425 C CA . LEU A 1 180 ? 20.786 9.322 -13.480 1.00 51.56 180 LEU A CA 1
ATOM 1426 C C . LEU A 1 180 ? 19.683 8.403 -12.941 1.00 51.56 180 LEU A C 1
ATOM 1428 O O . LEU A 1 180 ? 18.892 8.827 -12.098 1.00 51.56 180 LEU A O 1
ATOM 1432 N N . ALA A 1 181 ? 19.646 7.138 -13.363 1.00 50.16 181 ALA A N 1
ATOM 1433 C CA . ALA A 1 181 ? 18.766 6.144 -12.751 1.00 50.16 181 ALA A CA 1
ATOM 1434 C C . ALA A 1 181 ? 19.173 5.845 -11.290 1.00 50.16 181 ALA A C 1
ATOM 1436 O O . ALA A 1 181 ? 18.307 5.617 -10.447 1.00 50.16 181 ALA A O 1
ATOM 1437 N N . ALA A 1 182 ? 20.469 5.948 -10.969 1.00 45.66 182 ALA A N 1
ATOM 1438 C CA . ALA A 1 182 ? 20.972 5.899 -9.597 1.00 45.66 182 ALA A CA 1
ATOM 1439 C C . ALA A 1 182 ? 20.752 7.229 -8.840 1.00 45.66 182 ALA A C 1
ATOM 1441 O O . ALA A 1 182 ? 20.404 7.220 -7.662 1.00 45.66 182 ALA A O 1
ATOM 1442 N N . SER A 1 183 ? 20.856 8.384 -9.511 1.00 42.41 183 SER A N 1
ATOM 1443 C CA . SER A 1 183 ? 20.637 9.709 -8.896 1.00 42.41 183 SER A CA 1
ATOM 1444 C C . SER A 1 183 ? 19.161 10.016 -8.591 1.00 42.41 183 SER A C 1
ATOM 1446 O O . SER A 1 183 ? 18.873 10.585 -7.538 1.00 42.41 183 SER A O 1
ATOM 1448 N N . LYS A 1 184 ? 18.199 9.563 -9.411 1.00 41.91 184 LYS A N 1
ATOM 1449 C CA . LYS A 1 184 ? 16.763 9.619 -9.057 1.00 41.91 184 LYS A CA 1
ATOM 1450 C C . LYS A 1 184 ? 16.413 8.700 -7.880 1.00 41.91 184 LYS A C 1
ATOM 1452 O O . LYS A 1 184 ? 15.428 8.951 -7.194 1.00 41.91 184 LYS A O 1
ATOM 1457 N N . SER A 1 185 ? 17.253 7.701 -7.591 1.00 43.97 185 SER A N 1
ATOM 1458 C CA . SER A 1 185 ? 17.180 6.910 -6.357 1.00 43.97 185 SER A CA 1
ATOM 1459 C C . SER A 1 185 ? 17.638 7.703 -5.123 1.00 43.97 185 SER A C 1
ATOM 1461 O O . SER A 1 185 ? 17.175 7.429 -4.021 1.00 43.97 185 SER A O 1
ATOM 1463 N N . SER A 1 186 ? 18.470 8.736 -5.301 1.00 37.03 186 SER A N 1
ATOM 1464 C CA . SER A 1 186 ? 18.851 9.664 -4.228 1.00 37.03 186 SER A CA 1
ATOM 1465 C C . SER A 1 186 ? 17.739 10.677 -3.912 1.00 37.03 186 SER A C 1
ATOM 1467 O O . SER A 1 186 ? 17.616 11.125 -2.780 1.00 37.03 186 SER A O 1
ATOM 1469 N N . SER A 1 187 ? 16.841 10.972 -4.862 1.00 33.78 187 SER A N 1
ATOM 1470 C CA . SER A 1 187 ? 15.683 11.857 -4.631 1.00 33.78 187 SER A CA 1
ATOM 1471 C C . SER A 1 187 ? 14.620 11.263 -3.694 1.00 33.78 187 SER A C 1
ATOM 1473 O O . SER A 1 187 ? 13.850 12.027 -3.124 1.00 33.78 187 SER A O 1
ATOM 1475 N N . TRP A 1 188 ? 14.581 9.939 -3.505 1.00 34.50 188 TRP A N 1
ATOM 1476 C CA . TRP A 1 188 ? 13.748 9.295 -2.474 1.00 34.50 188 TRP A CA 1
ATOM 1477 C C . TRP A 1 188 ? 14.464 9.170 -1.121 1.00 34.50 188 TRP A C 1
ATOM 1479 O O . TRP A 1 188 ? 13.822 8.899 -0.112 1.00 34.50 188 TRP A O 1
ATOM 1489 N N . LEU A 1 189 ? 15.780 9.404 -1.089 1.00 37.88 189 LEU A N 1
ATOM 1490 C CA . LEU A 1 189 ? 16.573 9.526 0.137 1.00 37.88 189 LEU A CA 1
ATOM 1491 C C . LEU A 1 189 ? 16.770 10.999 0.559 1.00 37.88 189 LEU A C 1
ATOM 1493 O O . LEU A 1 189 ? 17.185 11.262 1.681 1.00 37.88 189 LEU A O 1
ATOM 1497 N N . ALA A 1 190 ? 16.411 11.965 -0.295 1.00 32.00 190 ALA A N 1
ATOM 1498 C CA . ALA A 1 190 ? 16.629 13.400 -0.095 1.00 32.00 190 ALA A CA 1
ATOM 1499 C C . ALA A 1 190 ? 15.361 14.208 0.261 1.00 32.00 190 ALA A C 1
ATOM 1501 O O . ALA A 1 190 ? 15.292 15.400 -0.020 1.00 32.00 190 ALA A O 1
ATOM 1502 N N . THR A 1 191 ? 14.385 13.603 0.944 1.00 35.03 191 THR A N 1
ATOM 1503 C CA . THR A 1 191 ? 13.532 14.349 1.900 1.00 35.03 191 THR A CA 1
ATOM 1504 C C . THR A 1 191 ? 13.946 14.095 3.352 1.00 35.03 191 THR A C 1
ATOM 1506 O O . THR A 1 191 ? 13.195 14.379 4.280 1.00 35.03 191 THR A O 1
ATOM 1509 N N . GLY A 1 192 ? 15.166 13.589 3.561 1.00 40.41 192 GLY A N 1
ATOM 1510 C CA . GLY A 1 192 ? 15.824 13.522 4.859 1.00 40.41 192 GLY A CA 1
ATOM 1511 C C . GLY A 1 192 ? 17.256 14.044 4.770 1.00 40.41 192 GLY A C 1
ATOM 1512 O O . GLY A 1 192 ? 18.179 13.276 4.539 1.00 40.41 192 GLY A O 1
ATOM 1513 N N . SER A 1 193 ? 17.457 15.344 4.982 1.00 30.23 193 SER A N 1
ATOM 1514 C CA . SER A 1 193 ? 18.773 15.912 5.315 1.00 30.23 193 SER A CA 1
ATOM 1515 C C . SER A 1 193 ? 18.544 17.063 6.299 1.00 30.23 193 SER A C 1
ATOM 1517 O O . SER A 1 193 ? 17.910 18.050 5.942 1.00 30.23 193 SER A O 1
ATOM 1519 N N . HIS A 1 194 ? 18.683 16.845 7.610 1.00 37.81 194 HIS A N 1
ATOM 1520 C CA . HIS A 1 194 ? 19.916 16.856 8.421 1.00 37.81 194 HIS A CA 1
ATOM 1521 C C . HIS A 1 194 ? 20.718 18.160 8.357 1.00 37.81 194 HIS A C 1
ATOM 1523 O O . HIS A 1 194 ? 21.412 18.406 7.381 1.00 37.81 194 HIS A O 1
ATOM 1529 N N . THR A 1 195 ? 20.778 18.868 9.493 1.00 29.34 195 THR A N 1
ATOM 1530 C CA . THR A 1 195 ? 22.026 19.476 9.988 1.00 29.34 195 THR A CA 1
ATOM 1531 C C . THR A 1 195 ? 22.058 19.443 11.520 1.00 29.34 195 THR A C 1
ATOM 1533 O O . THR A 1 195 ? 21.611 20.374 12.187 1.00 29.34 195 THR A O 1
ATOM 1536 N N . GLY A 1 196 ? 22.600 18.361 12.083 1.00 27.12 196 GLY A N 1
ATOM 1537 C CA . GLY A 1 196 ? 23.170 18.363 13.429 1.00 27.12 196 GLY A CA 1
ATOM 1538 C C . GLY A 1 196 ? 24.620 18.830 13.331 1.00 27.12 196 GLY A C 1
ATOM 1539 O O . GLY A 1 196 ? 25.437 18.185 12.678 1.00 27.12 196 GLY A O 1
ATOM 1540 N N . ARG A 1 197 ? 24.928 19.983 13.928 1.00 27.22 197 ARG A N 1
ATOM 1541 C CA . ARG A 1 197 ? 26.283 20.533 14.017 1.00 27.22 197 ARG A CA 1
ATOM 1542 C C . ARG A 1 197 ? 27.020 19.813 15.151 1.00 27.22 197 ARG A C 1
ATOM 1544 O O . ARG A 1 197 ? 26.633 19.949 16.307 1.00 27.22 197 ARG A O 1
ATOM 1551 N N . MET A 1 198 ? 28.067 19.056 14.822 1.00 29.38 198 MET A N 1
ATOM 1552 C CA . MET A 1 198 ? 29.037 18.569 15.807 1.00 29.38 198 MET A CA 1
ATOM 1553 C C . MET A 1 198 ? 29.872 19.745 16.325 1.00 29.38 198 MET A C 1
ATOM 1555 O O . MET A 1 198 ? 30.388 20.539 15.538 1.00 29.38 198 MET A O 1
ATOM 1559 N N . LEU A 1 199 ? 29.988 19.855 17.648 1.00 31.55 199 LEU A N 1
ATOM 1560 C CA . LEU A 1 199 ? 30.977 20.702 18.311 1.00 31.55 199 LEU A CA 1
ATOM 1561 C C . LEU A 1 199 ? 32.299 19.926 18.419 1.00 31.55 199 LEU A C 1
ATOM 1563 O O . LEU A 1 199 ? 32.260 18.741 18.758 1.00 31.55 199 LEU A O 1
ATOM 1567 N N . PRO A 1 200 ? 33.455 20.557 18.159 1.00 32.34 200 PRO A N 1
ATOM 1568 C CA . PRO A 1 200 ? 34.739 19.942 18.434 1.00 32.34 200 PRO A CA 1
ATOM 1569 C C . PRO A 1 200 ? 35.038 20.004 19.934 1.00 32.34 200 PRO A C 1
ATOM 1571 O O . PRO A 1 200 ? 34.857 21.028 20.590 1.00 32.34 200 PRO A O 1
ATOM 1574 N N . SER A 1 201 ? 35.505 18.876 20.449 1.00 34.62 201 SER A N 1
ATOM 1575 C CA . SER A 1 201 ? 36.113 18.721 21.763 1.00 34.62 201 SER A CA 1
ATOM 1576 C C . SER A 1 201 ? 37.425 19.501 21.867 1.00 34.62 201 SER A C 1
ATOM 1578 O O . SER A 1 201 ? 38.297 19.368 21.004 1.00 34.62 201 SER A O 1
ATOM 1580 N N . SER A 1 202 ? 37.590 20.245 22.956 1.00 45.38 202 SER A N 1
ATOM 1581 C CA . SER A 1 202 ? 38.869 20.568 23.600 1.00 45.38 202 SER A CA 1
ATOM 1582 C C . SER A 1 202 ? 38.612 20.759 25.087 1.00 45.38 202 SER A C 1
ATOM 1584 O O . SER A 1 202 ? 37.593 21.411 25.407 1.00 45.38 202 SER A O 1
#

Nearest PDB structures (foldseek):
  4cg5-assembly1_A  TM=4.582E-01  e=7.321E+00  Canis lupus familiaris
  8v45-assembly1_A  TM=2.718E-01  e=2.305E+00  Escherichia coli B185

Sequence (202 aa):
MSDQTSFPAGMSAADCGKLHQLLVETAMNDSAVKESRPPDTIIFKPADLTRAEKVHLMDLLTSFMSMVKQMPDDARMLPSARVAGQPVFYGLELTLNEGGWRWFWMDRRTGLIDPQFVNMGGLTLAEARRRVISNYDRSESKRITKYNLDLVVSVARRRIMKWAKYGSGHEAHIDPVEYLAASKSSSWLATGSHTGRMLPSS

Organism: Fusarium solani (NCBI:txid169388)

Mean predicted aligned error: 19.61 Å

Radius of gyration: 27.24 Å; Cα contacts (8 Å, |Δi|>4): 91; chains: 1; bounding box: 75×38×57 Å

pLDDT: mean 70.55, std 18.52, range [27.12, 92.88]

Foldseek 3Di:
DDDDPDDDPDDDPVRLVVVLVVQLVCLVPPPLAAQDDDPPDDDDDPSPHHSVRSNVVSVVVSVVVVVLVPDPVVVVDPDPPPPPPADKAWDKDQPPVVRDIDIFIAHPVGDTDDPVRDDPVPDDPVRSVVVRVVVVVVVVVVVVVVVVVVLVVVQVVVQVVVCVVPDPVDDSDDDVVNVVSVVVVVVVVPVDDDDDDDDDDD

Solvent-accessible surface area (backbone atoms only — not comparable to full-atom values): 12817 Å² total; per-residue (Å²): 138,83,86,76,84,72,79,80,78,78,80,50,76,68,50,52,53,51,50,49,54,52,52,48,50,51,53,72,67,44,82,75,46,36,86,70,76,70,86,90,66,83,76,87,50,85,67,63,41,30,44,68,56,50,46,54,50,53,52,50,51,51,52,50,55,50,49,59,73,66,48,58,64,74,76,74,42,75,66,92,72,71,67,83,89,63,76,71,44,72,48,79,48,74,40,78,91,76,79,43,71,47,78,47,36,29,41,90,86,70,47,77,44,67,71,94,78,60,81,61,85,88,57,50,72,69,56,53,50,52,50,44,52,52,50,49,55,53,51,50,49,52,52,52,53,49,51,53,49,54,50,52,54,52,52,51,51,51,53,51,54,48,42,72,72,65,39,91,86,53,75,93,74,80,54,73,69,65,52,45,63,57,50,60,56,44,62,77,54,63,87,66,80,87,84,83,82,84,78,84,89,130

Secondary structure (DSSP, 8-state):
-----PPPP---HHHHHHHHHHHHHHHHH-TTSBS---TT----SGGGSBHHHHHHHHHHHHHHHHHHTTS-HHHH---S---TT--EEEEEEEETTTTEEEEEEEETTS-EE-GGG---TT--HHHHHHHHHHHHHHHHHHHHHHHHHHHHHHHHHHHHHHHHHH-TTS--PPPHHHHHHHHHHHTTTTT------PPPP-